Protein AF-A0A7S1YHF1-F1 (afdb_monomer)

Nearest PDB structures (foldseek):
  3a8p-assembly1_A  TM=3.571E-01  e=7.140E+00  Mus musculus
  3a8p-assembly4_D  TM=2.936E-01  e=6.768E+00  Mus musculus
  4k2o-assembly1_A  TM=3.176E-01  e=9.841E+00  Homo sapiens

Mean predicted aligned error: 11.6 Å

pLDDT: mean 74.5, std 19.37, range [30.16, 95.62]

Secondary structure (DSSP, 8-state):
---------SS---S--------HHHHHHHHHHH-S----STTHHHHHHHHHHHHHTT---HHHHHHHHHHS--S-TTSSSS-S---------TTT--S-TT-S-HHHHHHHHHHHHHHHHHHHHHHHHHHHHHHHHHHHTTS-SSPTTHHHHHHHHHHHHHHTTSSSSSHHHHHHHHHHHH--

Sequence (184 aa):
RALVTPQVQPHRARDVEFDVRPSVDLVMEKYNDNIDWTGITEFFHQSKCLLFWRYTRNTDNEEMFEFLEENCRCDNRAEDGALGYNQTVKKHHSEGHREHFYDMPSSTLELMDTLTSVDRALYQRALVDFIANVVEMEVDLERKVLCDGVDTQQYEEELSYTLVDTPTSNITDLLRLMRARRLL

Solvent-accessible surface area (backbone atoms only — not comparable to full-atom values): 11532 Å² total; per-residue (Å²): 131,84,92,72,74,83,88,73,75,88,89,70,85,64,96,66,86,74,83,76,70,90,50,54,68,62,52,50,51,49,45,73,74,71,54,92,76,75,73,47,78,95,44,48,68,55,30,51,41,50,53,38,53,61,48,45,78,79,42,93,48,61,70,50,49,50,46,43,72,77,64,49,51,42,76,70,68,78,80,49,93,54,67,92,57,88,62,76,75,68,73,79,48,84,88,73,61,67,96,52,92,75,84,55,60,68,72,57,51,54,49,46,51,64,74,37,47,51,59,35,54,51,48,45,52,51,50,55,54,38,53,47,50,49,50,51,49,24,60,76,68,75,42,54,50,76,41,83,58,65,62,34,57,71,43,34,71,72,44,40,77,49,31,76,90,47,100,41,77,42,57,60,55,44,52,52,52,49,51,56,64,71,78,108

Structure (mmCIF, N/CA/C/O backbone):
data_AF-A0A7S1YHF1-F1
#
_entry.id   AF-A0A7S1YHF1-F1
#
loop_
_atom_site.group_PDB
_atom_site.id
_atom_site.type_symbol
_atom_site.label_atom_id
_atom_site.label_alt_id
_atom_site.label_comp_id
_atom_site.label_asym_id
_atom_site.label_entity_id
_atom_site.label_seq_id
_atom_site.pdbx_PDB_ins_code
_atom_site.Cartn_x
_atom_site.Cartn_y
_atom_site.Cartn_z
_atom_site.occupancy
_atom_site.B_iso_or_equiv
_atom_site.auth_seq_id
_atom_site.auth_comp_id
_atom_site.auth_asym_id
_atom_site.auth_atom_id
_atom_site.pdbx_PDB_model_num
ATOM 1 N N . ARG A 1 1 ? -8.787 16.734 -8.545 1.00 33.75 1 ARG A N 1
ATOM 2 C CA . ARG A 1 1 ? -9.755 17.856 -8.433 1.00 33.75 1 ARG A CA 1
ATOM 3 C C . ARG A 1 1 ? -10.730 17.461 -7.334 1.00 33.75 1 ARG A C 1
ATOM 5 O O . ARG A 1 1 ? -11.476 16.517 -7.547 1.00 33.75 1 ARG A O 1
ATOM 12 N N . ALA A 1 2 ? -10.640 18.060 -6.146 1.00 30.16 2 ALA A N 1
ATOM 13 C CA . ALA A 1 2 ? -11.588 17.755 -5.078 1.00 30.16 2 ALA A CA 1
ATOM 14 C C . ALA A 1 2 ? -12.992 18.158 -5.550 1.00 30.16 2 ALA A C 1
ATOM 16 O O . ALA A 1 2 ? -13.188 19.282 -6.017 1.00 30.16 2 ALA A O 1
ATOM 17 N N . LEU A 1 3 ? -13.939 17.223 -5.501 1.00 31.12 3 LEU A N 1
ATOM 18 C CA . LEU A 1 3 ? -15.347 17.503 -5.748 1.00 31.12 3 LEU A CA 1
ATOM 19 C C . LEU A 1 3 ? -15.884 18.237 -4.518 1.00 31.12 3 LEU A C 1
ATOM 21 O O . LEU A 1 3 ? -16.397 17.618 -3.595 1.00 31.12 3 LEU A O 1
ATOM 25 N N . VAL A 1 4 ? -15.703 19.555 -4.478 1.00 39.31 4 VAL A N 1
ATOM 26 C CA . VAL A 1 4 ? -16.285 20.407 -3.437 1.00 39.31 4 VAL A CA 1
ATOM 27 C C . VAL A 1 4 ? -17.353 21.269 -4.093 1.00 39.31 4 VAL A C 1
ATOM 29 O O . VAL A 1 4 ? -17.053 22.152 -4.897 1.00 39.31 4 VAL A O 1
ATOM 32 N N . THR A 1 5 ? -18.615 20.987 -3.785 1.00 38.41 5 THR A N 1
ATOM 33 C CA . THR A 1 5 ? -19.715 21.924 -4.024 1.00 38.41 5 THR A CA 1
ATOM 34 C C . THR A 1 5 ? -19.565 23.155 -3.122 1.00 38.41 5 THR A C 1
ATOM 36 O O . THR A 1 5 ? -18.947 23.056 -2.058 1.00 38.41 5 THR A O 1
ATOM 39 N N . PRO A 1 6 ? -20.126 24.317 -3.509 1.00 40.78 6 PRO A N 1
ATOM 40 C CA . PRO A 1 6 ? -20.028 25.543 -2.723 1.00 40.78 6 PRO A CA 1
ATOM 41 C C . PRO A 1 6 ? -20.556 25.322 -1.303 1.00 40.78 6 PRO A C 1
ATOM 43 O O . PRO A 1 6 ? -21.648 24.782 -1.123 1.00 40.78 6 PRO A O 1
ATOM 46 N N . GLN A 1 7 ? -19.768 25.739 -0.310 1.00 44.56 7 GLN A N 1
ATOM 47 C CA . GLN A 1 7 ? -20.117 25.679 1.106 1.00 44.56 7 GLN A CA 1
ATOM 48 C C . GLN A 1 7 ? -21.463 26.367 1.367 1.00 44.56 7 GLN A C 1
ATOM 50 O O . GLN A 1 7 ? -21.580 27.590 1.305 1.00 44.56 7 GLN A O 1
ATOM 55 N N . VAL A 1 8 ? -22.462 25.566 1.730 1.00 46.47 8 VAL A N 1
ATOM 56 C CA . VAL A 1 8 ? -23.627 26.018 2.488 1.00 46.47 8 VAL A CA 1
ATOM 57 C C . VAL A 1 8 ? -23.306 25.750 3.958 1.00 46.47 8 VAL A C 1
ATOM 59 O O . VAL A 1 8 ? -22.951 24.632 4.310 1.00 46.47 8 VAL A O 1
ATOM 62 N N . GLN A 1 9 ? -23.346 26.817 4.759 1.00 41.88 9 GLN A N 1
ATOM 63 C CA . GLN A 1 9 ? -23.163 26.917 6.216 1.00 41.88 9 GLN A CA 1
ATOM 64 C C . GLN A 1 9 ? -22.972 25.599 7.006 1.00 41.88 9 GLN A C 1
ATOM 66 O O . GLN A 1 9 ? -23.877 24.760 7.022 1.00 41.88 9 GLN A O 1
ATOM 71 N N . PRO A 1 10 ? -21.877 25.452 7.779 1.00 52.84 10 PRO A N 1
ATOM 72 C CA . PRO A 1 10 ? -21.806 24.408 8.787 1.00 52.84 10 PRO A CA 1
ATOM 73 C C . PRO A 1 10 ? -22.796 24.761 9.911 1.00 52.84 10 PRO A C 1
ATOM 75 O O . PRO A 1 10 ? -22.954 25.929 10.262 1.00 52.84 10 PRO A O 1
ATOM 78 N N . HIS A 1 11 ? -23.451 23.756 10.490 1.00 44.34 11 HIS A N 1
ATOM 79 C CA . HIS A 1 11 ? -24.353 23.869 11.652 1.00 44.34 11 HIS A CA 1
ATOM 80 C C . HIS A 1 11 ? -25.807 24.296 11.370 1.00 44.34 11 HIS A C 1
ATOM 82 O O . HIS A 1 11 ? -26.356 25.206 11.986 1.00 44.34 11 HIS A O 1
ATOM 88 N N . ARG A 1 12 ? -26.499 23.534 10.524 1.00 39.94 12 ARG A N 1
ATOM 89 C CA . ARG A 1 12 ? -27.865 23.083 10.836 1.00 39.94 12 ARG A CA 1
ATOM 90 C C . ARG A 1 12 ? -28.134 21.833 10.016 1.00 39.94 12 ARG A C 1
ATOM 92 O O . ARG A 1 12 ? -28.531 21.920 8.857 1.00 39.94 12 ARG A O 1
ATOM 99 N N . ALA A 1 13 ? -27.887 20.672 10.618 1.00 43.56 13 ALA A N 1
ATOM 100 C CA . ALA A 1 13 ? -28.525 19.453 10.157 1.00 43.56 13 ALA A CA 1
ATOM 101 C C . ALA A 1 13 ? -30.035 19.718 10.239 1.00 43.56 13 ALA A C 1
ATOM 103 O O . ALA A 1 13 ? -30.601 19.814 11.324 1.00 43.56 13 ALA A O 1
ATOM 104 N N . ARG A 1 14 ? -30.664 19.988 9.091 1.00 45.16 14 ARG A N 1
ATOM 105 C CA . ARG A 1 14 ? -32.094 19.721 8.950 1.00 45.16 14 ARG A CA 1
ATOM 106 C C . ARG A 1 14 ? -32.261 18.227 9.191 1.00 45.16 14 ARG A C 1
ATOM 108 O O . ARG A 1 14 ? -31.384 17.479 8.763 1.00 45.16 14 ARG A O 1
ATOM 115 N N . ASP A 1 15 ? -33.355 17.841 9.838 1.00 46.25 15 ASP A N 1
ATOM 116 C CA . ASP A 1 15 ? -33.775 16.460 10.110 1.00 46.25 15 ASP A CA 1
ATOM 117 C C . ASP A 1 15 ? -34.027 15.676 8.808 1.00 46.25 15 ASP A C 1
ATOM 119 O O . ASP A 1 15 ? -35.141 15.272 8.484 1.00 46.25 15 ASP A O 1
ATOM 123 N N . VAL A 1 16 ? -32.989 15.523 7.995 1.00 46.88 16 VAL A N 1
ATOM 124 C CA . VAL A 1 16 ? -32.916 14.536 6.937 1.00 46.88 16 VAL A CA 1
ATOM 125 C C . VAL A 1 16 ? -32.095 13.424 7.551 1.00 46.88 16 VAL A C 1
ATOM 127 O O . VAL A 1 16 ? -30.875 13.531 7.672 1.00 46.88 16 VAL A O 1
ATOM 130 N N . GLU A 1 17 ? -32.800 12.398 8.007 1.00 46.38 17 GLU A N 1
ATOM 131 C CA . GLU A 1 17 ? -32.234 11.116 8.394 1.00 46.38 17 GLU A CA 1
ATOM 132 C C . GLU A 1 17 ? -31.581 10.507 7.142 1.00 46.38 17 GLU A C 1
ATOM 134 O O . GLU A 1 17 ? -32.173 9.738 6.391 1.00 46.38 17 GLU A O 1
ATOM 139 N N . PHE A 1 18 ? -30.367 10.962 6.832 1.00 46.22 18 PHE A N 1
ATOM 140 C CA . PHE A 1 18 ? -29.498 10.308 5.871 1.00 46.22 18 PHE A CA 1
ATOM 141 C C . PHE A 1 18 ? -28.986 9.045 6.563 1.00 46.22 18 PHE A C 1
ATOM 143 O O . PHE A 1 18 ? -27.956 9.074 7.233 1.00 46.22 18 PHE A O 1
ATOM 150 N N . ASP A 1 19 ? -29.715 7.938 6.414 1.00 47.88 19 ASP A N 1
ATOM 151 C CA . ASP A 1 19 ? -29.241 6.593 6.766 1.00 47.88 19 ASP A CA 1
ATOM 152 C C . ASP A 1 19 ? -28.180 6.152 5.739 1.00 47.88 19 ASP A C 1
ATOM 154 O O . ASP A 1 19 ? -28.357 5.216 4.963 1.00 47.88 19 ASP A O 1
ATOM 158 N N . VAL A 1 20 ? -27.074 6.898 5.662 1.00 57.34 20 VAL A N 1
ATOM 159 C CA . VAL A 1 20 ? -25.892 6.507 4.890 1.00 57.34 20 VAL A CA 1
ATOM 160 C C . VAL A 1 20 ? -25.053 5.648 5.815 1.00 57.34 20 VAL A C 1
ATOM 162 O O . VAL A 1 20 ? -24.099 6.113 6.439 1.00 57.34 20 VAL A O 1
ATOM 165 N N . ARG A 1 21 ? -25.441 4.380 5.948 1.00 63.72 21 ARG A N 1
ATOM 166 C CA . ARG A 1 21 ? -24.572 3.398 6.590 1.00 63.72 21 ARG A CA 1
ATOM 167 C C . ARG A 1 21 ? -23.419 3.101 5.638 1.00 63.72 21 ARG A C 1
ATOM 169 O O . ARG A 1 21 ? -23.672 2.762 4.479 1.00 63.72 21 ARG A O 1
ATOM 176 N N . PRO A 1 22 ? -22.164 3.238 6.083 1.00 68.69 22 PRO A N 1
ATOM 177 C CA . PRO A 1 22 ? -21.033 2.855 5.260 1.00 68.69 22 PRO A CA 1
ATOM 178 C C . PRO A 1 22 ? -21.116 1.344 4.984 1.00 68.69 22 PRO A C 1
ATOM 180 O O . PRO A 1 22 ? -21.374 0.547 5.884 1.00 68.69 22 PRO A O 1
ATOM 183 N N . SER A 1 23 ? -20.962 0.961 3.716 1.00 82.62 23 SER A N 1
ATOM 184 C CA . SER A 1 23 ? -21.090 -0.423 3.252 1.00 82.62 23 SER A CA 1
ATOM 185 C C . SER A 1 23 ? -19.731 -0.931 2.796 1.00 82.62 23 SER A C 1
ATOM 187 O O . SER A 1 23 ? -19.187 -0.409 1.822 1.00 82.62 23 SER A O 1
ATOM 189 N N . VAL A 1 24 ? -19.213 -1.970 3.459 1.00 85.12 24 VAL A N 1
ATOM 190 C CA . VAL A 1 24 ? -17.932 -2.603 3.096 1.00 85.12 24 VAL A CA 1
ATOM 191 C C . VAL A 1 24 ? -17.961 -3.077 1.645 1.00 85.12 24 VAL A C 1
ATOM 193 O O . VAL A 1 24 ? -17.053 -2.751 0.889 1.00 85.12 24 VAL A O 1
ATOM 196 N N . ASP A 1 25 ? -19.036 -3.746 1.223 1.00 87.06 25 ASP A N 1
ATOM 197 C CA . ASP A 1 25 ? -19.145 -4.306 -0.131 1.00 87.06 25 ASP A CA 1
ATOM 198 C C . ASP A 1 25 ? -19.010 -3.240 -1.226 1.00 87.06 25 ASP A C 1
ATOM 200 O O . ASP A 1 25 ? -18.254 -3.417 -2.177 1.00 87.06 25 ASP A O 1
ATOM 204 N N . LEU A 1 26 ? -19.675 -2.093 -1.055 1.00 87.25 26 LEU A N 1
ATOM 205 C CA . LEU A 1 26 ? -19.622 -0.987 -2.012 1.00 87.25 26 LEU A CA 1
ATOM 206 C C . LEU A 1 26 ? -18.225 -0.358 -2.069 1.00 87.25 26 LEU A C 1
ATOM 208 O O . LEU A 1 26 ? -17.754 0.024 -3.139 1.00 87.25 26 LEU A O 1
ATOM 212 N N . VAL A 1 27 ? -17.558 -0.229 -0.920 1.00 87.88 27 VAL A N 1
ATOM 213 C CA . VAL A 1 27 ? -16.187 0.291 -0.856 1.00 87.88 27 VAL A CA 1
ATOM 214 C C . VAL A 1 27 ? -15.210 -0.678 -1.521 1.00 87.88 27 VAL A C 1
ATOM 216 O O . VAL A 1 27 ? -14.335 -0.234 -2.260 1.00 87.88 27 VAL A O 1
ATOM 219 N N . MET A 1 28 ? -15.394 -1.986 -1.334 1.00 90.44 28 MET A N 1
ATOM 220 C CA . MET A 1 28 ? -14.577 -3.017 -1.975 1.00 90.44 28 MET A CA 1
ATOM 221 C C . MET A 1 28 ? -14.780 -3.061 -3.489 1.00 90.44 28 MET A C 1
ATOM 223 O O . MET A 1 28 ? -13.799 -3.125 -4.226 1.00 90.44 28 MET A O 1
ATOM 227 N N . GLU A 1 29 ? -16.024 -2.975 -3.964 1.00 91.62 29 GLU A N 1
ATOM 228 C CA . GLU A 1 29 ? -16.339 -2.834 -5.392 1.00 91.62 29 GLU A CA 1
ATOM 229 C C . GLU A 1 29 ? -15.630 -1.603 -5.971 1.00 91.62 29 GLU A C 1
ATOM 231 O O . GLU A 1 29 ? -14.864 -1.700 -6.928 1.00 91.62 29 GLU A O 1
ATOM 236 N N . LYS A 1 30 ? -15.785 -0.443 -5.319 1.00 89.81 30 LYS A N 1
ATOM 237 C CA . LYS A 1 30 ? -15.141 0.805 -5.747 1.00 89.81 30 LYS A CA 1
ATOM 238 C C . LYS A 1 30 ? -13.621 0.706 -5.782 1.00 89.81 30 LYS A C 1
ATOM 240 O O . LYS A 1 30 ? -13.028 1.227 -6.728 1.00 89.81 30 LYS A O 1
ATOM 245 N N . TYR A 1 31 ? -13.020 0.088 -4.767 1.00 92.25 31 TYR A N 1
ATOM 246 C CA . TYR A 1 31 ? -11.581 -0.122 -4.682 1.00 92.25 31 TYR A CA 1
ATOM 247 C C . TYR A 1 31 ? -11.089 -0.984 -5.847 1.00 92.25 31 TYR A C 1
ATOM 249 O O . TYR A 1 31 ? -10.227 -0.544 -6.601 1.00 92.25 31 TYR A O 1
ATOM 257 N N . ASN A 1 32 ? -11.698 -2.155 -6.049 1.00 90.19 32 ASN A N 1
ATOM 258 C CA . ASN A 1 32 ? -11.293 -3.094 -7.094 1.00 90.19 32 ASN A CA 1
ATOM 259 C C . ASN A 1 32 ? -11.483 -2.527 -8.512 1.00 90.19 32 ASN A C 1
ATOM 261 O O . ASN A 1 32 ? -10.656 -2.783 -9.384 1.00 90.19 32 ASN A O 1
ATOM 265 N N . ASP A 1 33 ? -12.544 -1.750 -8.742 1.00 91.88 33 ASP A N 1
ATOM 266 C CA . ASP A 1 33 ? -12.882 -1.272 -10.086 1.00 91.88 33 ASP A CA 1
ATOM 267 C C . ASP A 1 33 ? -12.134 0.002 -10.497 1.00 91.88 33 ASP A C 1
ATOM 269 O O . ASP A 1 33 ? -11.978 0.265 -11.689 1.00 91.88 33 ASP A O 1
ATOM 273 N N . ASN A 1 34 ? -11.723 0.839 -9.536 1.00 90.44 34 ASN A N 1
ATOM 274 C CA . ASN A 1 34 ? -11.283 2.209 -9.837 1.00 90.44 34 ASN A CA 1
ATOM 275 C C . ASN A 1 34 ? -9.885 2.562 -9.328 1.00 90.44 34 ASN A C 1
ATOM 277 O O . ASN A 1 34 ? -9.396 3.643 -9.663 1.00 90.44 34 ASN A O 1
ATOM 281 N N . ILE A 1 35 ? -9.255 1.716 -8.512 1.00 90.06 35 ILE A N 1
ATOM 282 C CA . ILE A 1 35 ? -7.934 1.999 -7.948 1.00 90.06 35 ILE A CA 1
ATOM 283 C C . ILE A 1 35 ? -6.894 1.129 -8.650 1.00 90.06 35 ILE A C 1
ATOM 285 O O . ILE A 1 35 ? -6.877 -0.087 -8.501 1.00 90.06 35 ILE A O 1
ATOM 289 N N . ASP A 1 36 ? -6.010 1.764 -9.422 1.00 87.06 36 ASP A N 1
ATOM 290 C CA . ASP A 1 36 ? -4.943 1.066 -10.145 1.00 87.06 36 ASP A CA 1
ATOM 291 C C . ASP A 1 36 ? -3.697 0.821 -9.278 1.00 87.06 36 ASP A C 1
ATOM 293 O O . ASP A 1 36 ? -2.959 -0.141 -9.506 1.00 87.06 36 ASP A O 1
ATOM 297 N N . TRP A 1 37 ? -3.465 1.684 -8.290 1.00 91.06 37 TRP A N 1
ATOM 298 C CA . TRP A 1 37 ? -2.317 1.682 -7.397 1.00 91.06 37 TRP A CA 1
ATOM 299 C C . TRP A 1 37 ? -2.694 2.264 -6.033 1.00 91.06 37 TRP A C 1
ATOM 301 O O . TRP A 1 37 ? -3.484 3.201 -5.917 1.00 91.06 37 TRP A O 1
ATOM 311 N N . THR A 1 38 ? -2.102 1.715 -4.975 1.00 93.31 38 THR A N 1
ATOM 312 C CA . THR A 1 38 ? -2.248 2.213 -3.605 1.00 93.31 38 THR A CA 1
ATOM 313 C C . THR A 1 38 ? -0.882 2.266 -2.938 1.00 93.31 38 THR A C 1
ATOM 315 O O . THR A 1 38 ? -0.128 1.296 -2.989 1.00 93.31 38 THR A O 1
ATOM 318 N N . GLY A 1 39 ? -0.572 3.401 -2.315 1.00 94.19 39 GLY A N 1
ATOM 319 C CA . GLY A 1 39 ? 0.561 3.540 -1.407 1.00 94.19 39 GLY A CA 1
ATOM 320 C C . GLY A 1 39 ? 0.102 3.425 0.043 1.00 94.19 39 GLY A C 1
ATOM 321 O O . GLY A 1 39 ? -0.990 3.878 0.381 1.00 94.19 39 GLY A O 1
ATOM 322 N N . ILE A 1 40 ? 0.952 2.847 0.888 1.00 92.69 40 ILE A N 1
ATOM 323 C CA . ILE A 1 40 ? 0.744 2.717 2.330 1.00 92.69 40 ILE A CA 1
ATOM 324 C C . ILE A 1 40 ? 1.759 3.606 3.049 1.00 92.69 40 ILE A C 1
ATOM 326 O O . ILE A 1 40 ? 2.952 3.575 2.742 1.00 92.69 40 ILE A O 1
ATOM 330 N N . THR A 1 41 ? 1.282 4.431 3.978 1.00 87.56 41 THR A N 1
ATOM 331 C CA . THR A 1 41 ? 2.081 5.461 4.656 1.00 87.56 41 THR A CA 1
ATOM 332 C C . THR A 1 41 ? 3.201 4.885 5.510 1.00 87.56 41 THR A C 1
ATOM 334 O O . THR A 1 41 ? 4.322 5.388 5.461 1.00 87.56 41 THR A O 1
ATOM 337 N N . GLU A 1 42 ? 2.922 3.795 6.213 1.00 84.81 42 GLU A N 1
ATOM 338 C CA . GLU A 1 42 ? 3.878 3.027 7.012 1.00 84.81 42 GLU A CA 1
ATOM 339 C C . GLU A 1 42 ? 5.018 2.509 6.117 1.00 84.81 42 GLU A C 1
ATOM 341 O O . GLU A 1 42 ? 6.192 2.537 6.472 1.00 84.81 42 GLU A O 1
ATOM 346 N N . PHE A 1 43 ? 4.702 2.175 4.866 1.00 87.75 43 PHE A N 1
ATOM 347 C CA . PHE A 1 43 ? 5.659 1.724 3.860 1.00 87.75 43 PHE A CA 1
ATOM 348 C C . PHE A 1 43 ? 5.944 2.809 2.817 1.00 87.75 43 PHE A C 1
ATOM 350 O O . PHE A 1 43 ? 5.953 2.539 1.613 1.00 87.75 43 PHE A O 1
ATOM 357 N N . PHE A 1 44 ? 6.149 4.062 3.245 1.00 88.62 44 PHE A N 1
ATOM 358 C CA . PHE A 1 44 ? 6.309 5.203 2.331 1.00 88.62 44 PHE A CA 1
ATOM 359 C C . PHE A 1 44 ? 7.402 4.975 1.276 1.00 88.62 44 PHE A C 1
ATOM 361 O O . PHE A 1 44 ? 7.200 5.237 0.087 1.00 88.62 44 PHE A O 1
ATOM 368 N N . HIS A 1 45 ? 8.560 4.458 1.694 1.00 88.44 45 HIS A N 1
ATOM 369 C CA . HIS A 1 45 ? 9.660 4.193 0.774 1.00 88.44 45 HIS A CA 1
ATOM 370 C C . HIS A 1 45 ? 9.288 3.120 -0.261 1.00 88.44 45 HIS A C 1
ATOM 372 O O . HIS A 1 45 ? 9.459 3.331 -1.461 1.00 88.44 45 HIS A O 1
ATOM 378 N N . GLN A 1 46 ? 8.735 1.997 0.192 1.00 91.38 46 GLN A N 1
ATOM 379 C CA . GLN A 1 46 ? 8.328 0.892 -0.671 1.00 91.38 46 GLN A CA 1
ATOM 380 C C . GLN A 1 46 ? 7.172 1.309 -1.591 1.00 91.38 46 GLN A C 1
ATOM 382 O O . GLN A 1 46 ? 7.147 0.915 -2.752 1.00 91.38 46 GLN A O 1
ATOM 387 N N . SER A 1 47 ? 6.279 2.190 -1.130 1.00 94.88 47 SER A N 1
ATOM 388 C CA . SER A 1 47 ? 5.239 2.814 -1.954 1.00 94.88 47 SER A CA 1
ATOM 389 C C . SER A 1 47 ? 5.834 3.622 -3.101 1.00 94.88 47 SER A C 1
ATOM 391 O O . SER A 1 47 ? 5.387 3.496 -4.241 1.00 94.88 47 SER A O 1
ATOM 393 N N . LYS A 1 48 ? 6.884 4.408 -2.838 1.00 93.25 48 LYS A N 1
ATOM 394 C CA . LYS A 1 48 ? 7.590 5.148 -3.887 1.00 93.25 48 LYS A CA 1
ATOM 395 C C . LYS A 1 48 ? 8.272 4.210 -4.889 1.00 93.25 48 LYS A C 1
ATOM 397 O O . LYS A 1 48 ? 8.137 4.421 -6.092 1.00 93.25 48 LYS A O 1
ATOM 402 N N . CYS A 1 49 ? 8.954 3.173 -4.405 1.00 94.50 49 CYS A N 1
ATOM 403 C CA . CYS A 1 49 ? 9.561 2.156 -5.265 1.00 94.50 49 CYS A CA 1
ATOM 404 C C . CYS A 1 49 ? 8.526 1.479 -6.160 1.00 94.50 49 CYS A C 1
ATOM 406 O O . CYS A 1 49 ? 8.716 1.403 -7.370 1.00 94.50 49 CYS A O 1
ATOM 408 N N . LEU A 1 50 ? 7.390 1.083 -5.584 1.00 95.62 50 LEU A N 1
ATOM 409 C CA . LEU A 1 50 ? 6.315 0.444 -6.326 1.00 95.62 50 LEU A CA 1
ATOM 410 C C . LEU A 1 50 ? 5.741 1.363 -7.411 1.00 95.62 50 LEU A C 1
ATOM 412 O O . LEU A 1 50 ? 5.501 0.917 -8.532 1.00 95.62 50 LEU A O 1
ATOM 416 N N . LEU A 1 51 ? 5.550 2.650 -7.105 1.00 95.06 51 LEU A N 1
ATOM 417 C CA . LEU A 1 51 ? 5.090 3.634 -8.085 1.00 95.06 51 LEU A CA 1
ATOM 418 C C . LEU A 1 51 ? 6.071 3.764 -9.260 1.00 95.06 51 LEU A C 1
ATOM 420 O O . LEU A 1 51 ? 5.648 3.749 -10.416 1.00 95.06 51 LEU A O 1
ATOM 424 N N . PHE A 1 52 ? 7.371 3.875 -8.977 1.00 94.69 52 PHE A N 1
ATOM 425 C CA . PHE A 1 52 ? 8.382 4.060 -10.020 1.00 94.69 52 PHE A CA 1
ATOM 426 C C . PHE A 1 52 ? 8.580 2.792 -10.852 1.00 94.69 52 PHE A C 1
ATOM 428 O O . PHE A 1 52 ? 8.672 2.896 -12.069 1.00 94.69 52 PHE A O 1
ATOM 435 N N . TRP A 1 53 ? 8.525 1.606 -10.242 1.00 95.00 53 TRP A N 1
ATOM 436 C CA . TRP A 1 53 ? 8.560 0.331 -10.965 1.00 95.00 53 TRP A CA 1
ATOM 437 C C . TRP A 1 53 ? 7.378 0.193 -11.932 1.00 95.00 53 TRP A C 1
ATOM 439 O O . TRP A 1 53 ? 7.556 -0.169 -13.093 1.00 95.00 53 TRP A O 1
ATOM 449 N N . ARG A 1 54 ? 6.161 0.568 -11.515 1.00 93.56 54 ARG A N 1
ATOM 450 C CA . ARG A 1 54 ? 5.002 0.572 -12.428 1.00 93.56 54 ARG A CA 1
ATOM 451 C C . ARG A 1 54 ? 5.165 1.558 -13.582 1.00 93.56 54 ARG A C 1
ATOM 453 O O . ARG A 1 54 ? 4.706 1.284 -14.692 1.00 93.56 54 ARG A O 1
ATOM 460 N N . TYR A 1 55 ? 5.791 2.702 -13.320 1.00 91.75 55 TYR A N 1
ATOM 461 C CA . TYR A 1 55 ? 6.034 3.722 -14.332 1.00 91.75 55 TYR A CA 1
ATOM 462 C C . TYR A 1 55 ? 7.087 3.274 -15.359 1.00 91.75 55 TYR A C 1
ATOM 464 O O . TYR A 1 55 ? 6.872 3.430 -16.563 1.00 91.75 55 TYR A O 1
ATOM 472 N N . THR A 1 56 ? 8.190 2.662 -14.919 1.00 91.81 56 THR A N 1
ATOM 473 C CA . THR A 1 56 ? 9.263 2.185 -15.811 1.00 91.81 56 THR A CA 1
ATOM 474 C C . THR A 1 56 ? 8.844 0.978 -16.648 1.00 91.81 56 THR A C 1
ATOM 476 O O . THR A 1 56 ? 9.296 0.846 -17.779 1.00 91.81 56 THR A O 1
ATOM 479 N N . ARG A 1 57 ? 7.891 0.148 -16.193 1.00 87.19 57 ARG A N 1
ATOM 480 C CA . ARG A 1 57 ? 7.322 -0.935 -17.029 1.00 87.19 57 ARG A CA 1
ATOM 481 C C . ARG A 1 57 ? 6.687 -0.446 -18.335 1.00 87.19 57 ARG A C 1
ATOM 483 O O . ARG A 1 57 ? 6.539 -1.236 -19.262 1.00 87.19 57 ARG A O 1
ATOM 490 N N . ASN A 1 58 ? 6.292 0.825 -18.399 1.00 85.31 58 ASN A N 1
ATOM 491 C CA . ASN A 1 58 ? 5.599 1.405 -19.548 1.00 85.31 58 ASN A CA 1
ATOM 492 C C . ASN A 1 58 ? 6.363 2.574 -20.191 1.00 85.31 58 ASN A C 1
ATOM 494 O O . ASN A 1 58 ? 5.825 3.214 -21.096 1.00 85.31 58 ASN A O 1
ATOM 498 N N . THR A 1 59 ? 7.569 2.903 -19.709 1.00 88.12 59 THR A N 1
ATOM 499 C CA . THR A 1 59 ? 8.322 4.083 -20.156 1.00 88.12 59 THR A CA 1
ATOM 500 C C . THR A 1 59 ? 9.834 3.860 -20.090 1.00 88.12 59 THR A C 1
ATOM 502 O O . THR A 1 59 ? 10.331 3.264 -19.141 1.00 88.12 59 THR A O 1
ATOM 505 N N . ASP A 1 60 ? 10.580 4.436 -21.034 1.00 88.25 60 ASP A N 1
ATOM 506 C CA . ASP A 1 60 ? 12.054 4.422 -21.041 1.00 88.25 60 ASP A CA 1
ATOM 507 C C . ASP A 1 60 ? 12.647 5.570 -20.196 1.00 88.25 60 ASP A C 1
ATOM 509 O O . ASP A 1 60 ? 13.602 6.237 -20.592 1.00 88.25 60 ASP A O 1
ATOM 513 N N . ASN A 1 61 ? 12.033 5.889 -19.053 1.00 91.50 61 ASN A N 1
ATOM 514 C CA . ASN A 1 61 ? 12.501 6.991 -18.214 1.00 91.50 61 ASN A CA 1
ATOM 515 C C . ASN A 1 61 ? 13.734 6.568 -17.396 1.00 91.50 61 ASN A C 1
ATOM 517 O O . ASN A 1 61 ? 13.606 5.923 -16.353 1.00 91.50 61 ASN A O 1
ATOM 521 N N . GLU A 1 62 ? 14.914 6.968 -17.875 1.00 91.38 62 GLU A N 1
ATOM 522 C CA . GLU A 1 62 ? 16.212 6.654 -17.266 1.00 91.38 62 GLU A CA 1
ATOM 523 C C . GLU A 1 62 ? 16.325 7.129 -15.809 1.00 91.38 62 GLU A C 1
ATOM 525 O O . GLU A 1 62 ? 16.797 6.368 -14.971 1.00 91.38 62 GLU A O 1
ATOM 530 N N . GLU A 1 63 ? 15.818 8.321 -15.466 1.00 90.31 63 GLU A N 1
ATOM 531 C CA . GLU A 1 63 ? 15.881 8.853 -14.091 1.00 90.31 63 GLU A CA 1
ATOM 532 C C . GLU A 1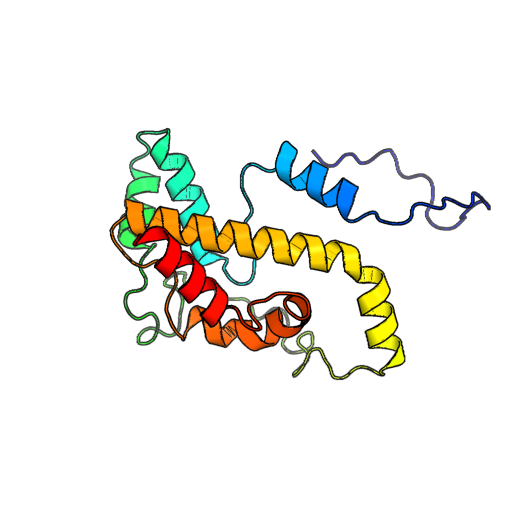 63 ? 15.104 7.969 -13.100 1.00 90.31 63 GLU A C 1
ATOM 534 O O . GLU A 1 63 ? 15.522 7.745 -11.963 1.00 90.31 63 GLU A O 1
ATOM 539 N N . MET A 1 64 ? 13.950 7.448 -13.524 1.00 89.38 64 MET A N 1
ATOM 540 C CA . MET A 1 64 ? 13.135 6.561 -12.690 1.00 89.38 64 MET A CA 1
ATOM 541 C C . MET A 1 64 ? 13.773 5.179 -12.559 1.00 89.38 64 MET A C 1
ATOM 543 O O . MET A 1 64 ? 13.685 4.567 -11.494 1.00 89.38 64 MET A O 1
ATOM 547 N N . PHE A 1 65 ? 14.429 4.698 -13.616 1.00 90.00 65 PHE A N 1
ATOM 548 C CA . PHE A 1 65 ? 15.195 3.457 -13.574 1.00 90.00 65 PHE A CA 1
ATOM 549 C C . PHE A 1 65 ? 16.392 3.572 -12.622 1.00 90.00 65 PHE A C 1
ATOM 551 O O . PHE A 1 65 ? 16.555 2.731 -11.740 1.00 90.00 65 PHE A O 1
ATOM 558 N N . GLU A 1 66 ? 17.169 4.651 -12.729 1.00 90.12 66 GLU A N 1
ATOM 559 C CA . GLU A 1 66 ? 18.288 4.952 -11.831 1.00 90.12 66 GLU A CA 1
ATOM 560 C C . GLU A 1 66 ? 17.816 5.039 -10.375 1.00 90.12 66 GLU A C 1
ATOM 562 O O . GLU A 1 66 ? 18.396 4.404 -9.494 1.00 90.12 66 GLU A O 1
ATOM 567 N N . PHE A 1 67 ? 16.682 5.706 -10.118 1.00 89.94 67 PHE A N 1
ATOM 568 C CA . PHE A 1 67 ? 16.102 5.731 -8.777 1.00 89.94 67 PHE A CA 1
ATOM 569 C C . PHE A 1 67 ? 15.830 4.324 -8.233 1.00 89.94 67 PHE A C 1
ATOM 571 O O . PHE A 1 67 ? 16.168 4.047 -7.079 1.00 89.94 67 PHE A O 1
ATOM 578 N N . LEU A 1 68 ? 15.207 3.446 -9.030 1.00 91.62 68 LEU A N 1
ATOM 579 C CA . LEU A 1 68 ? 14.929 2.070 -8.616 1.00 91.62 68 LEU A CA 1
ATOM 580 C C . LEU A 1 68 ? 16.224 1.321 -8.306 1.00 91.62 68 LEU A C 1
ATOM 582 O O . LEU A 1 68 ? 16.281 0.611 -7.300 1.00 91.62 68 LEU A O 1
ATOM 586 N N . GLU A 1 69 ? 17.246 1.472 -9.145 1.00 90.31 69 GLU A N 1
ATOM 587 C CA . GLU A 1 69 ? 18.541 0.818 -8.966 1.00 90.31 69 GLU A CA 1
ATOM 588 C C . GLU A 1 69 ? 19.248 1.247 -7.689 1.00 90.31 69 GLU A C 1
ATOM 590 O O . GLU A 1 69 ? 19.713 0.390 -6.937 1.00 90.31 69 GLU A O 1
ATOM 595 N N . GLU A 1 70 ? 19.285 2.543 -7.410 1.00 88.44 70 GLU A N 1
ATOM 596 C CA . GLU A 1 70 ? 20.056 3.086 -6.294 1.00 88.44 70 GLU A CA 1
ATOM 597 C C . GLU A 1 70 ? 19.309 3.037 -4.960 1.00 88.44 70 GLU A C 1
ATOM 599 O O . GLU A 1 70 ? 19.926 2.880 -3.908 1.00 88.44 70 GLU A O 1
ATOM 604 N N . ASN A 1 71 ? 17.980 3.189 -4.980 1.00 88.06 71 ASN A N 1
ATOM 605 C CA . ASN A 1 71 ? 17.214 3.472 -3.764 1.00 88.06 71 ASN A CA 1
ATOM 606 C C . ASN A 1 71 ? 16.305 2.319 -3.335 1.00 88.06 71 ASN A C 1
ATOM 608 O O . ASN A 1 71 ? 15.979 2.226 -2.151 1.00 88.06 71 ASN A O 1
ATOM 612 N N . CYS A 1 72 ? 15.880 1.455 -4.260 1.00 91.38 72 CYS A N 1
ATOM 613 C CA . CYS A 1 72 ? 14.898 0.403 -3.991 1.00 91.38 72 CYS A CA 1
ATOM 614 C C . CYS A 1 72 ? 15.584 -0.935 -3.729 1.00 91.38 72 CYS A C 1
ATOM 616 O O . CYS A 1 72 ? 15.531 -1.857 -4.548 1.00 91.38 72 CYS A O 1
ATOM 618 N N . ARG A 1 73 ? 16.256 -1.006 -2.575 1.00 90.25 73 ARG A N 1
ATOM 619 C CA . ARG A 1 73 ? 16.964 -2.185 -2.068 1.00 90.25 73 ARG A CA 1
ATOM 620 C C . ARG A 1 73 ? 16.833 -2.277 -0.553 1.00 90.25 73 ARG A C 1
ATOM 622 O O . ARG A 1 73 ? 16.759 -1.263 0.140 1.00 90.25 73 ARG A O 1
ATOM 629 N N . CYS A 1 74 ? 16.846 -3.506 -0.055 1.00 84.62 74 CYS A N 1
ATOM 630 C CA . CYS A 1 74 ? 16.829 -3.820 1.369 1.00 84.62 74 CYS A CA 1
ATOM 631 C C . CYS A 1 74 ? 18.236 -3.847 2.009 1.00 84.62 74 CYS A C 1
ATOM 633 O O . CYS A 1 74 ? 18.382 -4.201 3.176 1.00 84.62 74 CYS A O 1
ATOM 635 N N . ASP A 1 75 ? 19.294 -3.488 1.282 1.00 73.88 75 ASP A N 1
ATOM 636 C CA . ASP A 1 75 ? 20.664 -3.576 1.795 1.00 73.88 75 ASP A CA 1
ATOM 637 C C . ASP A 1 75 ? 20.793 -2.799 3.120 1.00 73.88 75 ASP A C 1
ATOM 639 O O . ASP A 1 75 ? 20.597 -1.586 3.167 1.00 73.88 75 ASP A O 1
ATOM 643 N N . ASN A 1 76 ? 20.997 -3.565 4.201 1.00 52.06 76 ASN A N 1
ATOM 644 C CA . ASN A 1 76 ? 20.909 -3.214 5.621 1.00 52.06 76 ASN A CA 1
ATOM 645 C C . ASN A 1 76 ? 20.867 -1.707 5.932 1.00 52.06 76 ASN A C 1
ATOM 647 O O . ASN A 1 76 ? 21.870 -1.110 6.319 1.00 52.06 76 ASN A O 1
ATOM 651 N N . ARG A 1 77 ? 19.658 -1.131 5.940 1.00 55.03 77 ARG A N 1
ATOM 652 C CA . ARG A 1 77 ? 19.349 0.205 6.500 1.00 55.03 77 ARG A CA 1
ATOM 653 C C . ARG A 1 77 ? 19.644 0.350 8.004 1.00 55.03 77 ARG A C 1
ATOM 655 O O . ARG A 1 77 ? 19.230 1.320 8.625 1.00 55.03 77 ARG A O 1
ATOM 662 N N . ALA A 1 78 ? 20.309 -0.635 8.601 1.00 44.41 78 ALA A N 1
ATOM 663 C CA . ALA A 1 78 ? 20.639 -0.699 10.014 1.00 44.41 78 ALA A CA 1
ATOM 664 C C . ALA A 1 78 ? 21.955 0.019 10.369 1.00 44.41 78 ALA A C 1
ATOM 666 O O . ALA A 1 78 ? 22.138 0.346 11.538 1.00 44.41 78 ALA A O 1
ATOM 667 N N . GLU A 1 79 ? 22.864 0.271 9.415 1.00 40.84 79 GLU A N 1
ATOM 668 C CA . GLU A 1 79 ? 24.151 0.926 9.728 1.00 40.84 79 GLU A CA 1
ATOM 669 C C . GLU A 1 79 ? 24.119 2.451 9.587 1.00 40.84 79 GLU A C 1
ATOM 671 O O . GLU A 1 79 ? 24.742 3.146 10.388 1.00 40.84 79 GLU A O 1
ATOM 676 N N . ASP A 1 80 ? 23.302 2.982 8.681 1.00 37.06 80 ASP A N 1
ATOM 677 C CA . ASP A 1 80 ? 23.038 4.413 8.589 1.00 37.06 80 ASP A CA 1
ATOM 678 C C . ASP A 1 80 ? 21.624 4.672 9.105 1.00 37.06 80 ASP A C 1
ATOM 680 O O . ASP A 1 80 ? 20.642 4.406 8.419 1.00 37.06 80 ASP A O 1
ATOM 684 N N . GLY A 1 81 ? 21.514 5.173 10.339 1.00 40.09 81 GLY A N 1
ATOM 685 C CA . GLY A 1 81 ? 20.263 5.477 11.052 1.00 40.09 81 GLY A CA 1
ATOM 686 C C . GLY A 1 81 ? 19.374 6.560 10.422 1.00 40.09 81 GLY A C 1
ATOM 687 O O . GLY A 1 81 ? 18.692 7.304 11.125 1.00 40.09 81 GLY A O 1
ATOM 688 N N . ALA A 1 82 ? 19.376 6.680 9.107 1.00 36.56 82 ALA A N 1
ATOM 689 C CA . ALA A 1 82 ? 18.491 7.505 8.334 1.00 36.56 82 ALA A CA 1
ATOM 690 C C . ALA A 1 82 ? 18.298 6.808 6.992 1.00 36.56 82 ALA A C 1
ATOM 692 O O . ALA A 1 82 ? 19.257 6.429 6.323 1.00 36.56 82 ALA A O 1
ATOM 693 N N . LEU A 1 83 ? 17.044 6.722 6.555 1.00 45.59 83 LEU A N 1
ATOM 694 C CA . LEU A 1 83 ? 16.737 6.782 5.133 1.00 45.59 83 LEU A CA 1
ATOM 695 C C . LEU A 1 83 ? 17.758 7.734 4.480 1.00 45.59 83 LEU A C 1
ATOM 697 O O . LEU A 1 83 ? 17.873 8.872 4.924 1.00 45.59 83 LEU A O 1
ATOM 701 N N . GLY A 1 84 ? 18.473 7.321 3.430 1.00 38.91 84 GLY A N 1
ATOM 702 C CA . GLY A 1 84 ? 19.345 8.210 2.636 1.00 38.91 84 GLY A CA 1
ATOM 703 C C . GLY A 1 84 ? 18.623 9.447 2.068 1.00 38.91 84 GLY A C 1
ATOM 704 O O . GLY A 1 84 ? 19.219 10.310 1.433 1.00 38.91 84 GLY A O 1
ATOM 705 N N . TYR A 1 85 ? 17.330 9.589 2.350 1.00 42.31 85 TYR A N 1
ATOM 706 C CA . TYR A 1 85 ? 16.686 10.875 2.492 1.00 42.31 85 TYR A CA 1
ATOM 707 C C . TYR A 1 85 ? 17.147 11.579 3.766 1.00 42.31 85 TYR A C 1
ATOM 709 O O . TYR A 1 85 ? 16.566 11.419 4.836 1.00 42.31 85 TYR A O 1
ATOM 717 N N . ASN A 1 86 ? 18.061 12.530 3.587 1.00 37.75 86 ASN A N 1
ATOM 718 C CA . ASN A 1 86 ? 18.272 13.679 4.472 1.00 37.75 86 ASN A CA 1
ATOM 719 C C . ASN A 1 86 ? 17.006 14.578 4.559 1.00 37.75 86 ASN A C 1
ATOM 721 O O . ASN A 1 86 ? 17.078 15.804 4.626 1.00 37.75 86 ASN A O 1
ATOM 725 N N . GLN A 1 87 ? 15.809 13.987 4.503 1.00 41.09 87 GLN A N 1
ATOM 726 C CA . GLN A 1 87 ? 14.642 14.567 5.112 1.00 41.09 87 GLN A CA 1
ATOM 727 C C . GLN A 1 87 ? 14.947 14.522 6.595 1.00 41.09 87 GLN A C 1
ATOM 729 O O . GLN A 1 87 ? 14.932 13.476 7.237 1.00 41.09 87 GLN A O 1
ATOM 734 N N . THR A 1 88 ? 15.219 15.697 7.144 1.00 38.72 88 THR A N 1
ATOM 735 C 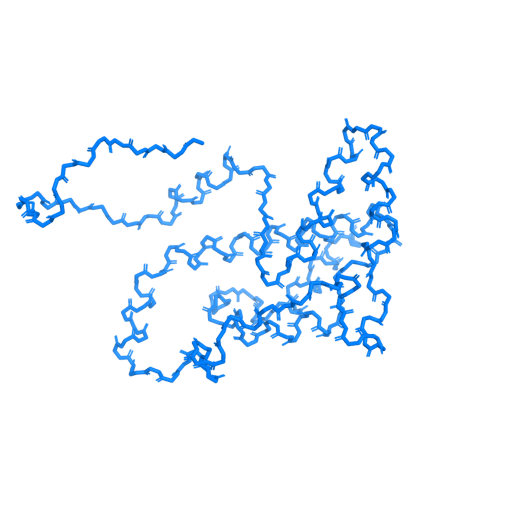CA . THR A 1 88 ? 14.769 16.004 8.488 1.00 38.72 88 THR A CA 1
ATOM 736 C C . THR A 1 88 ? 13.329 15.499 8.540 1.00 38.72 88 THR A C 1
ATOM 738 O O . THR A 1 88 ? 12.426 16.178 8.050 1.00 38.72 88 THR A O 1
ATOM 741 N N . VAL A 1 89 ? 13.113 14.276 9.043 1.00 45.22 89 VAL A N 1
ATOM 742 C CA . VAL A 1 89 ? 11.811 13.855 9.538 1.00 45.22 89 VAL A CA 1
ATOM 743 C C . VAL A 1 89 ? 11.579 14.890 10.610 1.00 45.22 89 VAL A C 1
ATOM 745 O O . VAL A 1 89 ? 12.136 14.813 11.708 1.00 45.22 89 VAL A O 1
ATOM 748 N N . LYS A 1 90 ? 10.899 15.976 10.235 1.00 41.59 90 LYS A N 1
ATOM 749 C CA . LYS A 1 90 ? 10.380 16.920 11.195 1.00 41.59 90 LYS A CA 1
ATOM 750 C C . LYS A 1 90 ? 9.500 16.022 12.025 1.00 41.59 90 LYS A C 1
ATOM 752 O O . LYS A 1 90 ? 8.443 15.625 11.550 1.00 41.59 90 LYS A O 1
ATOM 757 N N . LYS A 1 91 ? 10.001 15.610 13.193 1.00 45.78 91 LYS A N 1
ATOM 758 C CA . LYS A 1 91 ? 9.198 14.932 14.196 1.00 45.78 91 LYS A CA 1
ATOM 759 C C . LYS A 1 91 ? 7.979 15.822 14.319 1.00 45.78 91 LYS A C 1
ATOM 761 O O . LYS A 1 91 ? 8.103 16.966 14.764 1.00 45.78 91 LYS A O 1
ATOM 766 N N . HIS A 1 92 ? 6.860 15.368 13.771 1.00 49.06 92 HIS A N 1
ATOM 767 C CA . HIS A 1 92 ? 5.614 16.097 13.825 1.00 49.06 92 HIS A CA 1
ATOM 768 C C . HIS A 1 92 ? 5.186 15.989 15.283 1.00 49.06 92 HIS A C 1
ATOM 770 O O . HIS A 1 92 ? 4.517 15.048 15.649 1.00 49.06 92 HIS A O 1
ATOM 776 N N . HIS A 1 93 ? 5.714 16.894 16.111 1.00 42.22 93 HIS A N 1
ATOM 777 C CA . HIS A 1 93 ? 5.479 17.072 17.542 1.00 42.22 93 HIS A CA 1
ATOM 778 C C . HIS A 1 93 ? 5.428 15.767 18.361 1.00 42.22 93 HIS A C 1
ATOM 780 O O . HIS A 1 93 ? 4.445 15.038 18.359 1.00 42.22 93 HIS A O 1
ATOM 786 N N . SER A 1 94 ? 6.446 15.534 19.194 1.00 45.25 94 SER A N 1
ATOM 787 C CA . SER A 1 94 ? 6.430 14.478 20.227 1.00 45.25 94 SER A CA 1
ATOM 788 C C . SER A 1 94 ? 5.223 14.548 21.174 1.00 45.25 94 SER A C 1
ATOM 790 O O . SER A 1 94 ? 4.960 13.601 21.897 1.00 45.25 94 SER A O 1
ATOM 792 N N . GLU A 1 95 ? 4.496 15.663 21.176 1.00 48.84 95 GLU A N 1
ATOM 793 C CA . GLU A 1 95 ? 3.283 15.894 21.963 1.00 48.84 95 GLU A CA 1
ATOM 794 C C . GLU A 1 95 ? 2.011 15.299 21.320 1.00 48.84 95 GLU A C 1
ATOM 796 O O . GLU A 1 95 ? 0.963 15.283 21.959 1.00 48.84 95 GLU A O 1
ATOM 801 N N . GLY A 1 96 ? 2.080 14.829 20.065 1.00 47.00 96 GLY A N 1
ATOM 802 C CA . GLY A 1 96 ? 0.942 14.265 19.324 1.00 47.00 96 GLY A CA 1
ATOM 803 C C . GLY A 1 96 ? 0.962 12.743 19.157 1.00 47.00 96 GLY A C 1
ATOM 804 O O . GLY A 1 96 ? -0.045 12.169 18.744 1.00 47.00 96 GLY A O 1
ATOM 805 N N . HIS A 1 97 ? 2.077 12.087 19.478 1.00 49.22 97 HIS A N 1
ATOM 806 C CA . HIS A 1 97 ? 2.199 10.634 19.411 1.00 49.22 97 HIS A CA 1
ATOM 807 C C . HIS A 1 97 ? 1.871 10.043 20.782 1.00 49.22 97 HIS A C 1
ATOM 809 O O . HIS A 1 97 ? 2.511 10.378 21.777 1.00 49.22 97 HIS A O 1
ATOM 815 N N . ARG A 1 98 ? 0.845 9.193 20.846 1.00 55.66 98 ARG A N 1
ATOM 816 C CA . ARG A 1 98 ? 0.597 8.374 22.038 1.00 55.66 98 ARG A CA 1
ATOM 817 C C . ARG A 1 98 ? 1.663 7.287 22.108 1.00 55.66 98 ARG A C 1
ATOM 819 O O . ARG A 1 98 ? 2.098 6.816 21.062 1.00 55.66 98 ARG A O 1
ATOM 826 N N . GLU A 1 99 ? 2.058 6.912 23.321 1.00 57.34 99 GLU A N 1
ATOM 827 C CA . GLU A 1 99 ? 2.998 5.806 23.536 1.00 57.34 99 GLU A CA 1
ATOM 828 C C . GLU A 1 99 ? 2.384 4.492 23.037 1.00 57.34 99 GLU A C 1
ATOM 830 O O . GLU A 1 99 ? 3.044 3.755 22.314 1.00 57.34 99 GLU A O 1
ATOM 835 N N . HIS A 1 100 ? 1.081 4.293 23.282 1.00 58.88 100 HIS A N 1
ATOM 836 C CA . HIS A 1 100 ? 0.289 3.228 22.674 1.00 58.88 100 HIS A CA 1
ATOM 837 C C . HIS A 1 100 ? -1.067 3.751 22.178 1.00 58.88 100 HIS A C 1
ATOM 839 O O . HIS A 1 100 ? -1.725 4.588 22.805 1.00 58.88 100 HIS A O 1
ATOM 845 N N . PHE A 1 101 ? -1.540 3.231 21.043 1.00 60.03 101 PHE A N 1
ATOM 846 C CA . PHE A 1 101 ? -2.854 3.596 20.491 1.00 60.03 101 PHE A CA 1
ATOM 847 C C . PHE A 1 101 ? -4.013 3.200 21.433 1.00 60.03 101 PHE A C 1
ATOM 849 O O . PHE A 1 101 ? -5.079 3.820 21.414 1.00 60.03 101 PHE A O 1
ATOM 856 N N . TYR A 1 102 ? -3.770 2.207 22.297 1.00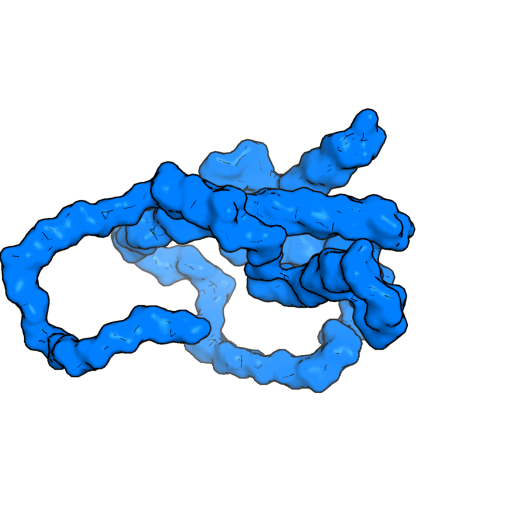 62.12 102 TYR A N 1
ATOM 857 C CA . TYR A 1 102 ? -4.749 1.546 23.161 1.00 62.12 102 TYR A CA 1
ATOM 858 C C . TYR A 1 102 ? -4.968 2.197 24.536 1.00 62.12 102 TYR A C 1
ATOM 860 O O . TYR A 1 102 ? -5.777 1.693 25.312 1.00 62.12 102 TYR A O 1
ATOM 868 N N . ASP A 1 103 ? -4.344 3.340 24.835 1.00 68.81 103 ASP A N 1
ATOM 869 C CA . ASP A 1 103 ? -4.501 4.039 26.127 1.00 68.81 103 ASP A CA 1
ATOM 870 C C . ASP A 1 103 ? -5.845 4.795 26.268 1.00 68.81 103 ASP A C 1
ATOM 872 O O . ASP A 1 103 ? -5.941 5.846 26.907 1.00 68.81 103 ASP A O 1
ATOM 876 N N . MET A 1 104 ? -6.913 4.295 25.643 1.00 74.25 104 MET A N 1
ATOM 877 C CA . MET A 1 104 ? -8.247 4.896 25.667 1.00 74.25 104 MET A CA 1
ATOM 878 C C . MET A 1 104 ? -9.233 4.085 26.513 1.00 74.25 104 MET A C 1
ATOM 880 O O . MET A 1 104 ? -9.105 2.867 26.619 1.00 74.25 104 MET A O 1
ATOM 884 N N . PRO A 1 105 ? -10.276 4.731 27.075 1.00 85.38 105 PRO A N 1
ATOM 885 C CA . PRO A 1 105 ? -11.391 4.012 27.682 1.00 85.38 105 PRO A CA 1
ATOM 886 C C . PRO A 1 105 ? -11.998 3.000 26.702 1.00 85.38 105 PRO A C 1
ATOM 888 O O . PRO A 1 105 ? -12.129 3.296 25.513 1.00 85.38 105 PRO A O 1
ATOM 891 N N . SER A 1 106 ? -12.436 1.844 27.206 1.00 84.12 106 SER A N 1
ATOM 892 C CA . SER A 1 106 ? -13.017 0.774 26.381 1.00 84.12 106 SER A CA 1
ATOM 893 C C . SER A 1 106 ? -14.186 1.255 25.519 1.00 84.12 106 SER A C 1
ATOM 895 O O . SER A 1 106 ? -14.256 0.925 24.343 1.00 84.12 106 SER A O 1
ATOM 897 N N . SER A 1 107 ? -15.047 2.120 26.058 1.00 84.38 107 SER A N 1
ATOM 898 C CA . SER A 1 107 ? -16.166 2.709 25.317 1.00 84.38 107 SER A CA 1
ATOM 899 C C . SER A 1 107 ? -15.729 3.594 24.143 1.00 84.38 107 SER A C 1
ATOM 901 O O . SER A 1 107 ? -16.434 3.684 23.141 1.00 84.38 107 SER A O 1
ATOM 903 N N . THR A 1 108 ? -14.566 4.244 24.242 1.00 82.06 108 THR A N 1
ATOM 904 C CA . THR A 1 108 ? -13.987 5.020 23.138 1.00 82.06 108 THR A CA 1
ATOM 905 C C . THR A 1 108 ? -13.425 4.093 22.066 1.00 82.06 108 THR A C 1
ATOM 907 O O . THR A 1 108 ? -13.636 4.353 20.884 1.00 82.06 108 THR A O 1
ATOM 910 N N . LEU A 1 109 ? -12.751 3.008 22.465 1.00 81.38 109 LEU A N 1
ATOM 911 C CA . LEU A 1 109 ? -12.240 1.997 21.534 1.00 81.38 109 LEU A CA 1
ATOM 912 C C . LEU A 1 109 ? -13.383 1.325 20.760 1.00 81.38 109 LEU A C 1
ATOM 914 O O . LEU A 1 109 ? -13.328 1.276 19.538 1.00 81.38 109 LEU A O 1
ATOM 918 N N . GLU A 1 110 ? -14.466 0.930 21.435 1.00 83.31 110 GLU A N 1
ATOM 919 C CA . GLU A 1 110 ? -15.660 0.346 20.796 1.00 83.31 110 GLU A CA 1
ATOM 920 C C . GLU A 1 110 ? -16.320 1.304 19.790 1.00 83.31 110 GLU A C 1
ATOM 922 O O . GLU A 1 110 ? -16.757 0.900 18.705 1.00 83.31 110 GLU A O 1
ATOM 927 N N . LEU A 1 111 ? -16.384 2.596 20.129 1.00 82.75 111 LEU A N 1
ATOM 928 C CA . LEU A 1 111 ? -16.897 3.612 19.217 1.00 82.75 111 LEU A CA 1
ATOM 929 C C . LEU A 1 111 ? -15.979 3.777 18.001 1.00 82.75 111 LEU A C 1
ATOM 931 O O . LEU A 1 111 ? -16.472 3.849 16.877 1.00 82.75 111 LEU A O 1
ATOM 935 N N . MET A 1 112 ? -14.661 3.820 18.207 1.00 82.31 112 MET A N 1
ATOM 936 C CA . MET A 1 112 ? -13.692 3.899 17.113 1.00 82.31 112 MET A CA 1
ATOM 937 C C . MET A 1 112 ? -13.760 2.670 16.211 1.00 82.31 112 MET A C 1
ATOM 939 O O . MET A 1 112 ? -13.816 2.839 14.996 1.00 82.31 112 MET A O 1
ATOM 943 N N . ASP A 1 113 ? -13.858 1.467 16.775 1.00 82.75 113 ASP A N 1
ATOM 944 C CA . ASP A 1 113 ? -14.043 0.225 16.018 1.00 82.75 113 ASP A CA 1
ATOM 945 C C . ASP A 1 113 ? -15.295 0.284 15.146 1.00 82.75 113 ASP A C 1
ATOM 947 O O . ASP A 1 113 ? -15.264 -0.055 13.963 1.00 82.75 113 ASP A O 1
ATOM 951 N N . THR A 1 114 ? -16.399 0.775 15.709 1.00 83.88 114 THR A N 1
ATOM 952 C CA . THR A 1 114 ? -17.655 0.924 14.972 1.00 83.88 114 THR A CA 1
ATOM 953 C C . THR A 1 114 ? -17.503 1.921 13.821 1.00 83.88 114 THR A C 1
ATOM 955 O O . THR A 1 114 ? -17.873 1.616 12.684 1.00 83.88 114 THR A O 1
ATOM 958 N N . LEU A 1 115 ? -16.932 3.098 14.098 1.00 83.81 115 LEU A N 1
ATOM 959 C CA . LEU A 1 115 ? -16.803 4.189 13.129 1.00 83.81 115 LEU A CA 1
ATOM 960 C C . LEU A 1 115 ? -15.784 3.900 12.021 1.00 83.81 115 LEU A C 1
ATOM 962 O O . LEU A 1 115 ? -15.983 4.350 10.898 1.00 83.81 115 LEU A O 1
ATOM 966 N N . THR A 1 116 ? -14.726 3.149 12.325 1.00 85.88 116 THR A N 1
ATOM 967 C CA . THR A 1 116 ? -13.625 2.852 11.392 1.00 85.88 116 THR A CA 1
ATOM 968 C C . THR A 1 116 ? -13.722 1.465 10.770 1.00 85.88 116 THR A C 1
ATOM 970 O O . THR A 1 116 ? -12.862 1.096 9.980 1.00 85.88 116 THR A O 1
ATOM 973 N N . SER A 1 117 ? -14.767 0.689 11.072 1.00 85.81 117 SER A N 1
ATOM 974 C CA . SER A 1 117 ? -14.936 -0.686 10.578 1.00 85.81 117 SER A CA 1
ATOM 975 C C . SER A 1 117 ? -14.770 -0.821 9.057 1.00 85.81 117 SER A C 1
ATOM 977 O O . SER A 1 117 ? -14.097 -1.736 8.581 1.00 85.81 117 SER A O 1
ATOM 979 N N . VAL A 1 118 ? -15.331 0.117 8.288 1.00 88.50 118 VAL A N 1
ATOM 980 C CA . VAL A 1 118 ? -15.210 0.134 6.822 1.00 88.50 118 VAL A CA 1
ATOM 981 C C . VAL A 1 118 ? -13.813 0.547 6.365 1.00 88.50 118 VAL A C 1
ATOM 983 O O . VAL A 1 118 ? -13.256 -0.097 5.475 1.00 88.50 118 VAL A O 1
ATOM 986 N N . ASP A 1 119 ? -13.219 1.559 6.999 1.00 88.75 119 ASP A N 1
ATOM 987 C CA . ASP A 1 119 ? -11.846 1.986 6.709 1.00 88.75 119 ASP A CA 1
ATOM 988 C C . ASP A 1 119 ? -10.844 0.872 7.024 1.00 88.75 119 ASP A C 1
ATOM 990 O O . ASP A 1 119 ? -9.919 0.637 6.253 1.00 88.75 119 ASP A O 1
ATOM 994 N N . ARG A 1 120 ? -11.063 0.126 8.113 1.00 87.06 120 ARG A N 1
ATOM 995 C CA . ARG A 1 120 ? -10.249 -1.024 8.512 1.00 87.06 120 ARG A CA 1
ATOM 996 C C . ARG A 1 120 ? -10.309 -2.128 7.470 1.00 87.06 120 ARG A C 1
ATOM 998 O O . ARG A 1 120 ? -9.262 -2.615 7.056 1.00 87.06 120 ARG A O 1
ATOM 1005 N N . ALA A 1 121 ? -11.508 -2.494 7.017 1.00 86.81 121 ALA A N 1
ATOM 1006 C CA . ALA A 1 121 ? -11.665 -3.492 5.964 1.00 86.81 121 ALA A CA 1
ATOM 1007 C C . ALA A 1 121 ? -10.946 -3.050 4.676 1.00 86.81 121 ALA A C 1
ATOM 1009 O O . ALA A 1 121 ? -10.177 -3.819 4.098 1.00 86.81 121 ALA A O 1
ATOM 1010 N N . LEU A 1 122 ? -11.140 -1.796 4.253 1.00 90.31 122 LEU A N 1
ATOM 1011 C CA . LEU A 1 122 ? -10.467 -1.242 3.077 1.00 90.31 122 LEU A CA 1
ATOM 1012 C C . LEU A 1 122 ? -8.941 -1.236 3.240 1.00 90.31 122 LEU A C 1
ATOM 1014 O O . LEU A 1 122 ? -8.231 -1.645 2.324 1.00 90.31 122 LEU A O 1
ATOM 1018 N N . TYR A 1 123 ? -8.434 -0.818 4.400 1.00 90.69 123 TYR A N 1
ATOM 1019 C CA . TYR A 1 123 ? -7.004 -0.788 4.691 1.00 90.69 123 TYR A CA 1
ATOM 1020 C C . TYR A 1 123 ? -6.403 -2.197 4.682 1.00 90.69 123 TYR A C 1
ATOM 1022 O O . TYR A 1 123 ? -5.364 -2.404 4.064 1.00 90.69 123 TYR A O 1
ATOM 1030 N N . GLN A 1 124 ? -7.068 -3.187 5.289 1.00 88.12 124 GLN A N 1
ATOM 1031 C CA . GLN A 1 124 ? -6.643 -4.591 5.227 1.00 88.12 124 GLN A CA 1
ATOM 1032 C C . GLN A 1 124 ? -6.506 -5.060 3.777 1.00 88.12 124 GLN A C 1
ATOM 1034 O O . GLN A 1 124 ? -5.489 -5.647 3.403 1.00 88.12 124 GLN A O 1
ATOM 1039 N N . ARG A 1 125 ? -7.517 -4.780 2.946 1.00 90.25 125 ARG A N 1
ATOM 1040 C CA . ARG A 1 125 ? -7.484 -5.137 1.528 1.00 90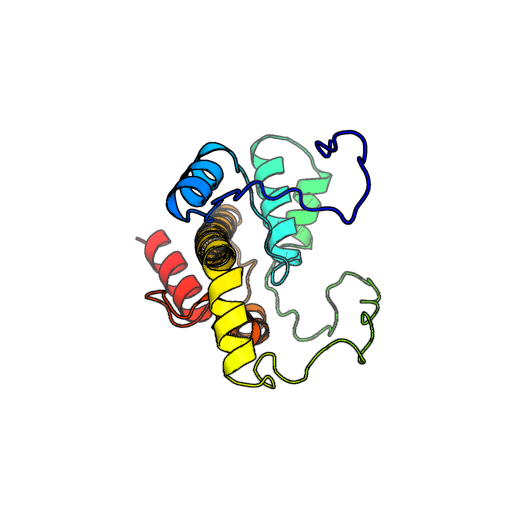.25 125 ARG A CA 1
ATOM 1041 C C . ARG A 1 125 ? -6.330 -4.443 0.804 1.00 90.25 125 ARG A C 1
ATOM 1043 O O . ARG A 1 125 ? -5.572 -5.110 0.103 1.00 90.25 125 ARG A O 1
ATOM 1050 N N . ALA A 1 126 ? -6.176 -3.139 1.015 1.00 93.00 126 ALA A N 1
ATOM 1051 C CA . ALA A 1 126 ? -5.113 -2.345 0.418 1.00 93.00 126 ALA A CA 1
ATOM 1052 C C . ALA A 1 126 ? -3.721 -2.821 0.844 1.00 93.00 126 ALA A C 1
ATOM 1054 O O . ALA A 1 126 ? -2.825 -2.882 0.009 1.00 93.00 126 ALA A O 1
ATOM 1055 N N . LEU A 1 127 ? -3.538 -3.208 2.108 1.00 91.25 127 LEU A N 1
ATOM 1056 C CA . LEU A 1 127 ? -2.275 -3.734 2.615 1.00 91.25 127 LEU A CA 1
ATOM 1057 C C . LEU A 1 127 ? -1.938 -5.085 1.975 1.00 91.25 127 LEU A C 1
ATOM 1059 O O . LEU A 1 127 ? -0.803 -5.297 1.557 1.00 91.25 127 LEU A O 1
ATOM 1063 N N . VAL A 1 128 ? -2.914 -5.988 1.859 1.00 90.19 128 VAL A N 1
ATOM 1064 C CA . VAL A 1 128 ? -2.735 -7.284 1.186 1.00 90.19 128 VAL A CA 1
ATOM 1065 C C . VAL A 1 128 ? -2.305 -7.089 -0.268 1.00 90.19 128 VAL A C 1
ATOM 1067 O O . VAL A 1 128 ? -1.304 -7.673 -0.691 1.00 90.19 128 VAL A O 1
ATOM 1070 N N . ASP A 1 129 ? -3.016 -6.242 -1.014 1.00 92.31 129 ASP A N 1
ATOM 1071 C CA . ASP A 1 129 ? -2.698 -5.958 -2.415 1.00 92.31 129 ASP A CA 1
ATOM 1072 C C . ASP A 1 129 ? -1.354 -5.218 -2.542 1.00 92.31 129 ASP A C 1
ATOM 1074 O O . ASP A 1 129 ? -0.557 -5.518 -3.431 1.00 92.31 129 ASP A O 1
ATOM 1078 N N . PHE A 1 130 ? -1.046 -4.296 -1.627 1.00 93.81 130 PHE A N 1
ATOM 1079 C CA . PHE A 1 130 ? 0.239 -3.602 -1.564 1.00 93.81 130 PHE A CA 1
ATOM 1080 C C . PHE A 1 130 ? 1.405 -4.579 -1.376 1.00 93.81 130 PHE A C 1
ATOM 1082 O O . PHE A 1 130 ? 2.340 -4.570 -2.174 1.00 93.81 130 PHE A O 1
ATOM 1089 N N . ILE A 1 131 ? 1.337 -5.459 -0.372 1.00 91.94 131 ILE A N 1
ATOM 1090 C CA . ILE A 1 131 ? 2.386 -6.452 -0.108 1.00 91.94 131 ILE A CA 1
ATOM 1091 C C . ILE A 1 131 ? 2.536 -7.405 -1.298 1.00 91.94 131 ILE A C 1
ATOM 1093 O O . ILE A 1 131 ? 3.659 -7.696 -1.706 1.00 91.94 131 ILE A O 1
ATOM 1097 N N . ALA A 1 132 ? 1.433 -7.852 -1.905 1.00 92.06 132 ALA A N 1
ATOM 1098 C CA . ALA A 1 132 ? 1.484 -8.699 -3.095 1.00 92.06 132 ALA A CA 1
ATOM 1099 C C . ALA A 1 132 ? 2.182 -8.006 -4.282 1.00 92.06 132 ALA A C 1
ATOM 1101 O O . ALA A 1 132 ? 3.001 -8.630 -4.959 1.00 92.06 132 ALA A O 1
ATOM 1102 N N . ASN A 1 133 ? 1.900 -6.719 -4.501 1.00 94.12 133 ASN A N 1
ATOM 1103 C CA . ASN A 1 133 ? 2.539 -5.910 -5.539 1.00 94.12 133 ASN A CA 1
ATOM 1104 C C . ASN A 1 133 ? 4.025 -5.654 -5.251 1.00 94.12 133 ASN A C 1
ATOM 1106 O O . ASN A 1 133 ? 4.840 -5.683 -6.170 1.00 94.12 133 ASN A O 1
ATOM 1110 N N . VAL A 1 134 ? 4.398 -5.434 -3.987 1.00 93.88 134 VAL A N 1
ATOM 1111 C CA . VAL A 1 134 ? 5.808 -5.320 -3.591 1.00 93.88 134 VAL A CA 1
ATOM 1112 C C . VAL A 1 134 ? 6.543 -6.624 -3.879 1.00 93.88 134 VAL A C 1
ATOM 1114 O O . VAL A 1 134 ? 7.614 -6.582 -4.469 1.00 93.88 134 VAL A O 1
ATOM 1117 N N . VAL A 1 135 ? 5.964 -7.776 -3.534 1.00 93.62 135 VAL A N 1
ATOM 1118 C CA . VAL A 1 135 ? 6.570 -9.082 -3.839 1.00 93.62 135 VAL A CA 1
ATOM 1119 C C . VAL A 1 135 ? 6.710 -9.297 -5.349 1.00 93.62 135 VAL A C 1
ATOM 1121 O O . VAL A 1 135 ? 7.731 -9.816 -5.785 1.00 93.62 135 VAL A O 1
ATOM 1124 N N . GLU A 1 136 ? 5.729 -8.886 -6.158 1.00 93.88 136 GLU A N 1
ATOM 1125 C CA . GLU A 1 136 ? 5.851 -8.930 -7.624 1.00 93.88 136 GLU A CA 1
ATOM 1126 C C . GLU A 1 136 ? 7.012 -8.063 -8.125 1.00 93.88 136 GLU A C 1
ATOM 1128 O O . GLU A 1 136 ? 7.849 -8.541 -8.885 1.00 93.88 136 GLU A 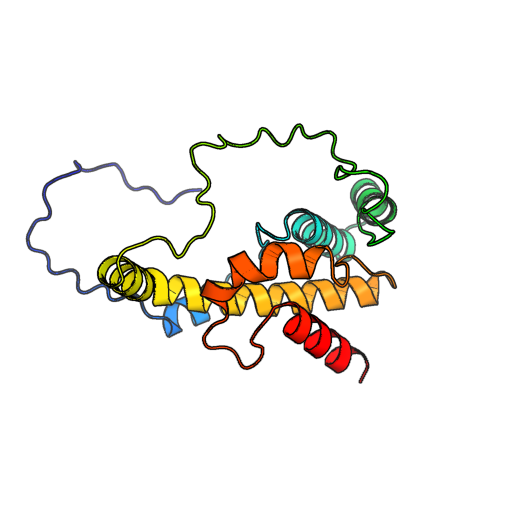O 1
ATOM 1133 N N . MET A 1 137 ? 7.116 -6.825 -7.640 1.00 94.38 137 MET A N 1
ATOM 1134 C CA . MET A 1 137 ? 8.242 -5.944 -7.948 1.00 94.38 137 MET A CA 1
ATOM 1135 C C . MET A 1 137 ? 9.587 -6.557 -7.521 1.00 94.38 137 MET A C 1
ATOM 1137 O O . MET A 1 137 ? 10.557 -6.453 -8.263 1.00 94.38 137 MET A O 1
ATOM 1141 N N . GLU A 1 138 ? 9.671 -7.193 -6.348 1.00 94.12 138 GLU A N 1
ATOM 1142 C CA . GLU A 1 138 ? 10.901 -7.850 -5.872 1.00 94.12 138 GLU A CA 1
ATOM 1143 C C . GLU A 1 138 ? 11.341 -8.999 -6.789 1.00 94.12 138 GLU A C 1
ATOM 1145 O O . GLU A 1 138 ? 12.539 -9.182 -7.011 1.00 94.12 138 GLU A O 1
ATOM 1150 N N . VAL A 1 139 ? 10.381 -9.761 -7.324 1.00 93.56 139 VAL A N 1
ATOM 1151 C CA . VAL A 1 139 ? 10.648 -10.821 -8.307 1.00 93.56 139 VAL A CA 1
ATOM 1152 C C . VAL A 1 139 ? 11.173 -10.216 -9.606 1.00 93.56 139 VAL A C 1
ATOM 1154 O O . VAL A 1 139 ? 12.214 -10.651 -10.089 1.00 93.56 139 VAL A O 1
ATOM 1157 N N . ASP A 1 140 ? 10.505 -9.187 -10.129 1.00 93.06 140 ASP A N 1
ATOM 1158 C CA . ASP A 1 140 ? 10.893 -8.528 -11.382 1.00 93.06 140 ASP A CA 1
ATOM 1159 C C . ASP A 1 140 ? 12.268 -7.843 -11.297 1.00 93.06 140 ASP A C 1
ATOM 1161 O O . ASP A 1 140 ? 13.019 -7.836 -12.269 1.00 93.06 140 ASP A O 1
ATOM 1165 N N . LEU A 1 141 ? 12.603 -7.253 -10.145 1.00 91.94 141 LEU A N 1
ATOM 1166 C CA . LEU A 1 141 ? 13.887 -6.581 -9.910 1.00 91.94 141 LEU A CA 1
ATOM 1167 C C . LEU A 1 141 ? 14.999 -7.533 -9.436 1.00 91.94 141 LEU A C 1
ATOM 1169 O O . LEU A 1 141 ? 16.123 -7.080 -9.211 1.00 91.94 141 LEU A O 1
ATOM 1173 N N . GLU A 1 142 ? 14.683 -8.815 -9.222 1.00 93.12 142 GLU A N 1
ATOM 1174 C CA . GLU A 1 142 ? 15.577 -9.841 -8.666 1.00 93.12 142 GLU A CA 1
ATOM 1175 C C . GLU A 1 142 ? 16.258 -9.424 -7.344 1.00 93.12 142 GLU A C 1
ATOM 1177 O O . GLU A 1 142 ? 17.394 -9.805 -7.044 1.00 93.12 142 GLU A O 1
ATOM 1182 N N . ARG A 1 143 ? 15.570 -8.624 -6.519 1.00 90.62 143 ARG A N 1
ATOM 1183 C CA . ARG A 1 143 ? 16.098 -8.121 -5.241 1.00 90.62 143 ARG A CA 1
ATOM 1184 C C . ARG A 1 143 ? 14.999 -7.773 -4.252 1.00 90.62 143 ARG A C 1
ATOM 1186 O O . ARG A 1 143 ? 13.881 -7.441 -4.629 1.00 90.62 143 ARG A O 1
ATOM 1193 N N . LYS A 1 144 ? 15.342 -7.785 -2.963 1.00 91.00 144 LYS A N 1
ATOM 1194 C CA . LYS A 1 144 ? 14.425 -7.353 -1.902 1.00 91.00 144 LYS A CA 1
ATOM 1195 C C . LYS A 1 144 ? 14.357 -5.833 -1.816 1.00 91.00 144 LYS A C 1
ATOM 1197 O O . LYS A 1 144 ? 15.388 -5.163 -1.852 1.00 91.00 144 LYS A O 1
ATOM 1202 N N . VAL A 1 145 ? 13.150 -5.321 -1.612 1.00 90.81 145 VAL A N 1
ATOM 1203 C CA . VAL A 1 145 ? 12.847 -3.905 -1.362 1.00 90.81 145 VAL A CA 1
ATOM 1204 C C . VAL A 1 145 ? 12.224 -3.731 0.024 1.00 90.81 145 VAL A C 1
ATOM 1206 O O . VAL A 1 145 ? 12.486 -2.732 0.690 1.00 90.81 145 VAL A O 1
ATOM 1209 N N . LEU A 1 146 ? 11.438 -4.710 0.483 1.00 88.62 146 LEU A N 1
ATOM 1210 C CA . LEU A 1 146 ? 10.898 -4.753 1.838 1.00 88.62 146 LEU A CA 1
ATOM 1211 C C . LEU A 1 146 ? 11.759 -5.666 2.718 1.00 88.62 146 LEU A C 1
ATOM 1213 O O . LEU A 1 146 ? 11.933 -6.858 2.424 1.00 88.62 146 LEU A O 1
ATOM 1217 N N . CYS A 1 147 ? 12.288 -5.107 3.806 1.00 82.88 147 CYS A N 1
ATOM 1218 C CA . CYS A 1 147 ? 13.184 -5.827 4.694 1.00 82.88 147 CYS A CA 1
ATOM 1219 C C . CYS A 1 147 ? 12.468 -6.722 5.690 1.00 82.88 147 CYS A C 1
ATOM 1221 O O . CYS A 1 147 ? 11.538 -6.308 6.378 1.00 82.88 147 CYS A O 1
ATOM 1223 N N . ASP A 1 148 ? 12.972 -7.950 5.811 1.00 77.56 148 ASP A N 1
ATOM 1224 C CA . ASP A 1 148 ? 12.530 -8.868 6.852 1.00 77.56 148 ASP A CA 1
ATOM 1225 C C . ASP A 1 148 ? 12.925 -8.311 8.222 1.00 77.56 148 ASP A C 1
ATOM 1227 O O . ASP A 1 148 ? 14.083 -7.956 8.453 1.00 77.56 148 ASP A O 1
ATOM 1231 N N . GLY A 1 149 ? 11.971 -8.250 9.147 1.00 72.06 149 GLY A N 1
ATOM 1232 C CA . GLY A 1 149 ? 12.231 -7.842 10.523 1.00 72.06 149 GLY A CA 1
ATOM 1233 C C . GLY A 1 149 ? 12.202 -6.331 10.712 1.00 72.06 149 GLY A C 1
ATOM 1234 O O . GLY A 1 149 ? 11.331 -5.862 11.421 1.00 72.06 149 GLY A O 1
ATOM 1235 N N . VAL A 1 150 ? 13.096 -5.556 10.092 1.00 68.44 150 VAL A N 1
ATOM 1236 C CA . VAL A 1 150 ? 13.196 -4.106 10.385 1.00 68.44 150 VAL A CA 1
ATOM 1237 C C . VAL A 1 150 ? 11.922 -3.357 9.991 1.00 68.44 150 VAL A C 1
ATOM 1239 O O . VAL A 1 150 ? 11.298 -2.726 10.839 1.00 68.44 150 VAL A O 1
ATOM 1242 N N . ASP A 1 151 ? 11.503 -3.474 8.727 1.00 69.19 151 ASP A N 1
ATOM 1243 C CA . ASP A 1 151 ? 10.309 -2.777 8.242 1.00 69.19 151 ASP A CA 1
ATOM 1244 C C . ASP A 1 151 ? 9.029 -3.408 8.811 1.00 69.19 151 ASP A C 1
ATOM 1246 O O . ASP A 1 151 ? 8.060 -2.711 9.088 1.00 69.19 151 ASP A O 1
ATOM 1250 N N . THR A 1 152 ? 8.997 -4.732 8.995 1.00 71.00 152 THR A N 1
ATOM 1251 C CA . THR A 1 152 ? 7.775 -5.417 9.440 1.00 71.00 152 THR A CA 1
ATOM 1252 C C . THR A 1 152 ? 7.541 -5.305 10.945 1.00 71.00 152 THR A C 1
ATOM 1254 O O . THR A 1 152 ? 6.403 -5.091 11.343 1.00 71.00 152 THR A O 1
ATOM 1257 N N . GLN A 1 153 ? 8.580 -5.379 11.783 1.00 72.69 153 GLN A N 1
ATOM 1258 C CA . GLN A 1 153 ? 8.441 -5.267 13.243 1.00 72.69 153 GLN A CA 1
ATOM 1259 C C . GLN A 1 153 ? 8.133 -3.839 13.683 1.00 72.69 153 GLN A C 1
ATOM 1261 O O . GLN A 1 153 ? 7.384 -3.657 14.637 1.00 72.69 153 GLN A O 1
ATOM 1266 N N . GLN A 1 154 ? 8.677 -2.828 12.991 1.00 71.12 154 GLN A N 1
ATOM 1267 C CA . GLN A 1 154 ? 8.422 -1.428 13.338 1.00 71.12 154 GLN A CA 1
ATOM 1268 C C . GLN A 1 154 ? 6.926 -1.095 13.284 1.00 71.12 154 GLN A C 1
ATOM 1270 O O . GLN A 1 154 ? 6.422 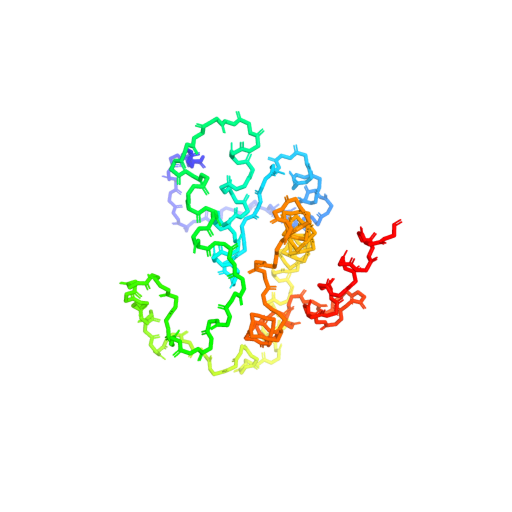-0.400 14.160 1.00 71.12 154 GLN A O 1
ATOM 1275 N N . TYR A 1 155 ? 6.220 -1.608 12.275 1.00 74.88 155 TYR A N 1
ATOM 1276 C CA . TYR A 1 155 ? 4.806 -1.302 12.056 1.00 74.88 155 TYR A CA 1
ATOM 1277 C C . TYR A 1 155 ? 3.864 -2.411 12.528 1.00 74.88 155 TYR A C 1
ATOM 1279 O O . TYR A 1 155 ? 2.651 -2.276 12.407 1.00 74.88 155 TYR A O 1
ATOM 1287 N N . GLU A 1 156 ? 4.384 -3.512 13.075 1.00 76.81 156 GLU A N 1
ATOM 1288 C CA . GLU A 1 156 ? 3.564 -4.623 13.565 1.00 76.81 156 GLU A CA 1
ATOM 1289 C C . GLU A 1 156 ? 2.621 -4.189 14.689 1.00 76.81 156 GLU A C 1
ATOM 1291 O O . GLU A 1 156 ? 1.449 -4.566 14.683 1.00 76.81 156 GLU A O 1
ATOM 1296 N N . GLU A 1 157 ? 3.101 -3.360 15.619 1.00 71.94 157 GLU A N 1
ATOM 1297 C CA . GLU A 1 157 ? 2.261 -2.819 16.688 1.00 71.94 157 GLU A CA 1
ATOM 1298 C C . GLU A 1 157 ? 1.204 -1.855 16.131 1.00 71.94 157 GLU A C 1
ATOM 1300 O O . GLU A 1 157 ? 0.022 -1.992 16.450 1.00 71.94 157 GLU A O 1
ATOM 1305 N N . GLU A 1 158 ? 1.596 -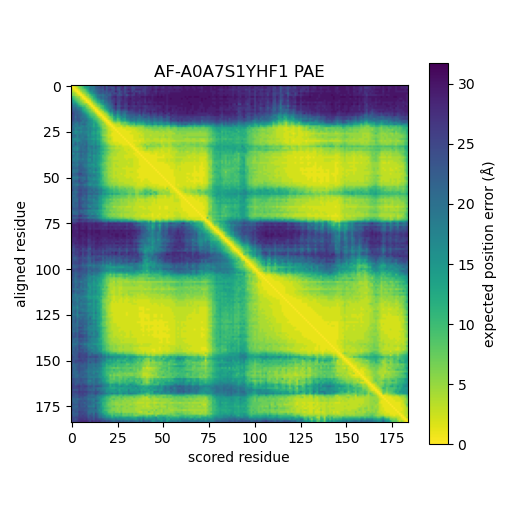0.937 15.245 1.00 71.69 158 GLU A N 1
ATOM 1306 C CA . GLU A 1 158 ? 0.691 0.056 14.649 1.00 71.69 158 GLU A CA 1
ATOM 1307 C C . GLU A 1 158 ? -0.399 -0.600 13.782 1.00 71.69 158 GLU A C 1
ATOM 1309 O O . GLU A 1 158 ? -1.562 -0.193 13.811 1.00 71.69 158 GLU A O 1
ATOM 1314 N N . LEU A 1 159 ? -0.057 -1.672 13.064 1.00 77.19 159 LEU A N 1
ATOM 1315 C CA . LEU A 1 159 ? -0.972 -2.395 12.178 1.00 77.19 159 LEU A CA 1
ATOM 1316 C C . LEU A 1 159 ? -1.702 -3.554 12.862 1.00 77.19 159 LEU A C 1
ATOM 1318 O O . LEU A 1 159 ? -2.632 -4.119 12.285 1.00 77.19 159 LEU A O 1
ATOM 1322 N N . SER A 1 160 ? -1.371 -3.870 14.116 1.00 74.94 160 SER A N 1
ATOM 1323 C CA . SER A 1 160 ? -2.110 -4.863 14.906 1.00 74.94 160 SER A CA 1
ATOM 1324 C C . SER A 1 160 ? -3.600 -4.523 15.008 1.00 74.94 160 SER A C 1
ATOM 1326 O O . SER A 1 160 ? -4.444 -5.412 14.902 1.00 74.94 160 SER A O 1
ATOM 1328 N N . TYR A 1 161 ? -3.927 -3.230 15.113 1.00 70.00 161 TYR A N 1
ATOM 1329 C CA . TYR A 1 161 ? -5.301 -2.732 15.174 1.00 70.00 161 TYR A CA 1
ATOM 1330 C C . TYR A 1 161 ? -6.070 -2.966 13.869 1.00 70.00 161 TYR A C 1
ATOM 1332 O O . TYR A 1 161 ? -7.286 -3.166 13.875 1.00 70.00 161 TYR A O 1
ATOM 1340 N N . THR A 1 162 ? -5.368 -2.965 12.733 1.00 71.75 162 THR A N 1
ATOM 1341 C CA . THR A 1 162 ? -6.000 -3.168 11.432 1.00 71.75 162 THR A CA 1
ATOM 1342 C C . THR A 1 162 ? -6.084 -4.636 11.048 1.00 71.75 162 THR A C 1
ATOM 1344 O O . THR A 1 162 ? -6.995 -4.973 10.311 1.00 71.75 162 THR A O 1
ATOM 1347 N N . LEU A 1 163 ? -5.238 -5.535 11.565 1.00 69.19 163 LEU A N 1
ATOM 1348 C CA . LEU A 1 163 ? -5.165 -6.942 11.121 1.00 69.19 163 LEU A CA 1
ATOM 1349 C C . LEU A 1 163 ? -5.974 -7.958 11.943 1.00 69.19 163 LEU A C 1
ATOM 1351 O O . LEU A 1 163 ? -5.935 -9.150 11.635 1.00 69.19 163 LEU A O 1
ATOM 1355 N N . VAL A 1 164 ? -6.752 -7.493 12.925 1.00 64.19 164 VAL A N 1
ATOM 1356 C CA . VAL A 1 164 ? -7.488 -8.312 13.914 1.00 64.19 164 VAL A CA 1
ATOM 1357 C C . VAL A 1 164 ? -8.371 -9.412 13.297 1.00 64.19 164 VAL A C 1
ATOM 1359 O O . VAL A 1 164 ? -8.500 -10.485 13.880 1.00 64.19 164 VAL A O 1
ATOM 1362 N N . ASP A 1 165 ? -8.925 -9.187 12.102 1.00 62.84 165 ASP A N 1
ATOM 1363 C CA . ASP A 1 165 ? -9.884 -10.096 11.449 1.00 62.84 165 ASP A CA 1
ATOM 1364 C C . ASP A 1 165 ? -9.277 -10.921 10.290 1.00 62.84 165 ASP A C 1
ATOM 1366 O O . ASP A 1 165 ? -10.003 -11.551 9.517 1.00 62.84 165 ASP A O 1
ATOM 1370 N N . THR A 1 166 ? -7.948 -10.922 10.126 1.00 59.41 166 THR A N 1
ATOM 1371 C CA . THR A 1 166 ? -7.280 -11.602 9.000 1.00 59.41 166 THR A CA 1
ATOM 1372 C C . THR A 1 166 ? -6.646 -12.945 9.402 1.00 59.41 166 THR A C 1
ATOM 1374 O O . THR A 1 166 ? -6.246 -13.121 10.552 1.00 59.41 166 THR A O 1
ATOM 1377 N N . PRO A 1 167 ? -6.498 -13.919 8.473 1.00 59.03 167 PRO A N 1
ATOM 1378 C CA . PRO A 1 167 ? -5.849 -15.207 8.766 1.00 59.03 167 PRO A CA 1
ATOM 1379 C C . PRO A 1 167 ? -4.376 -15.083 9.182 1.00 59.03 167 PRO A C 1
ATOM 1381 O O . PRO A 1 167 ? -3.807 -16.023 9.732 1.00 59.03 167 PRO A O 1
ATOM 1384 N N . THR A 1 168 ? -3.750 -13.947 8.874 1.00 63.38 168 THR A N 1
ATOM 1385 C CA . THR A 1 168 ? -2.375 -13.605 9.232 1.00 63.38 168 THR A CA 1
ATOM 1386 C C . THR A 1 168 ? -2.416 -12.563 10.338 1.00 63.38 168 THR A C 1
ATOM 1388 O O . THR A 1 168 ? -2.700 -11.400 10.078 1.00 63.38 168 THR A O 1
ATOM 1391 N N . SER A 1 169 ? -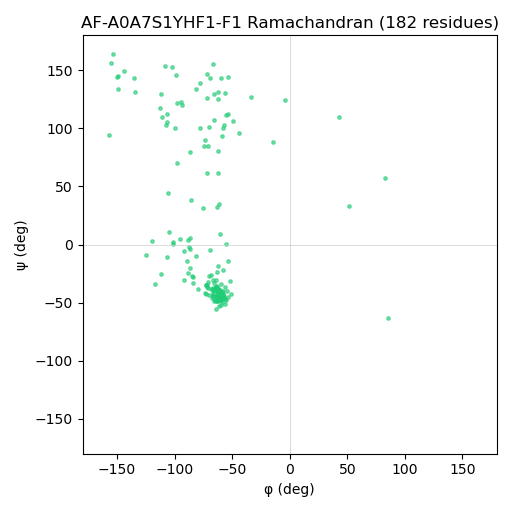2.118 -12.960 11.572 1.00 67.12 169 SER A N 1
ATOM 1392 C CA . SER A 1 169 ? -2.204 -12.069 12.737 1.00 67.12 169 SER A CA 1
ATOM 1393 C C . SER A 1 169 ? -1.150 -10.953 12.761 1.00 67.12 169 SER A C 1
ATOM 1395 O O . SER A 1 169 ? -1.187 -10.109 13.651 1.00 67.12 169 SER A O 1
ATOM 1397 N N . ASN A 1 170 ? -0.206 -10.941 11.814 1.00 78.69 170 ASN A N 1
ATOM 1398 C CA . ASN A 1 170 ? 0.817 -9.909 11.671 1.00 78.69 170 ASN A CA 1
ATOM 1399 C C . ASN A 1 170 ? 1.311 -9.791 10.214 1.00 78.69 170 ASN A C 1
ATOM 1401 O O . ASN A 1 170 ? 1.111 -10.680 9.378 1.00 78.69 170 ASN A O 1
ATOM 1405 N N . ILE A 1 171 ? 1.985 -8.677 9.920 1.00 81.25 171 ILE A N 1
ATOM 1406 C CA . ILE A 1 171 ? 2.513 -8.340 8.588 1.00 81.25 171 ILE A CA 1
ATOM 1407 C C . ILE A 1 171 ? 3.625 -9.300 8.168 1.00 81.25 171 ILE A C 1
ATOM 1409 O O . ILE A 1 171 ? 3.715 -9.660 6.993 1.00 81.25 171 ILE A O 1
ATOM 1413 N N . THR A 1 172 ? 4.478 -9.720 9.106 1.00 82.75 172 THR A N 1
ATOM 1414 C CA . THR A 1 172 ? 5.577 -10.646 8.814 1.00 82.75 172 THR A CA 1
ATOM 1415 C C . THR A 1 172 ? 5.050 -11.953 8.215 1.00 82.75 172 THR A C 1
ATOM 1417 O O . THR A 1 172 ? 5.588 -12.447 7.221 1.00 82.75 172 THR A O 1
ATOM 1420 N N . ASP A 1 173 ? 3.964 -12.496 8.759 1.00 83.25 173 ASP A N 1
ATOM 1421 C CA . ASP A 1 173 ? 3.338 -13.720 8.269 1.00 83.25 173 ASP A CA 1
ATOM 1422 C C . ASP A 1 173 ? 2.617 -13.503 6.935 1.00 83.25 173 ASP A C 1
ATOM 1424 O O . ASP A 1 173 ? 2.705 -14.360 6.050 1.00 83.25 173 ASP A O 1
ATOM 1428 N N . LEU A 1 174 ? 1.989 -12.339 6.734 1.00 83.62 174 LEU A N 1
ATOM 1429 C CA . LEU A 1 174 ? 1.433 -11.948 5.436 1.00 83.62 174 LEU A CA 1
ATOM 1430 C C . LEU A 1 174 ? 2.518 -11.898 4.350 1.00 83.62 174 LEU A C 1
ATOM 1432 O O . LEU A 1 174 ? 2.351 -12.483 3.278 1.00 83.62 174 LEU A O 1
ATOM 1436 N N . LEU A 1 175 ? 3.655 -11.262 4.634 1.00 83.38 175 LEU A N 1
ATOM 1437 C CA . LEU A 1 175 ? 4.783 -11.168 3.709 1.00 83.38 175 LEU A CA 1
ATOM 1438 C C . LEU A 1 175 ? 5.352 -12.550 3.366 1.00 83.38 175 LEU A C 1
ATOM 1440 O O . LEU A 1 175 ? 5.569 -12.862 2.192 1.00 83.38 175 LEU A O 1
ATOM 1444 N N . ARG A 1 176 ? 5.549 -13.406 4.378 1.00 85.38 176 ARG A N 1
ATOM 1445 C CA . ARG A 1 176 ? 5.992 -14.797 4.182 1.00 85.38 176 ARG A CA 1
ATOM 1446 C C . ARG A 1 176 ? 5.025 -15.575 3.297 1.00 85.38 176 ARG A C 1
ATOM 1448 O O . ARG A 1 176 ? 5.472 -16.256 2.375 1.00 85.38 176 ARG A O 1
ATOM 1455 N N . LEU A 1 177 ? 3.721 -15.454 3.548 1.00 85.12 177 LEU A N 1
ATOM 1456 C CA . LEU A 1 177 ? 2.683 -16.121 2.764 1.00 85.12 177 LEU A CA 1
ATOM 1457 C C . LEU A 1 177 ? 2.721 -15.680 1.294 1.00 85.12 177 LEU A C 1
ATOM 1459 O O . LEU A 1 177 ? 2.668 -16.528 0.402 1.00 85.12 177 LEU A O 1
ATOM 1463 N N . MET A 1 178 ? 2.832 -14.375 1.034 1.00 86.81 178 MET A N 1
ATOM 1464 C CA . MET A 1 178 ? 2.849 -13.839 -0.332 1.00 86.81 178 MET A CA 1
ATOM 1465 C C . MET A 1 178 ? 4.100 -14.256 -1.103 1.00 86.81 178 MET A C 1
ATOM 1467 O O . MET A 1 178 ? 3.991 -14.682 -2.253 1.00 86.81 178 MET A O 1
ATOM 1471 N N . ARG A 1 179 ? 5.274 -14.225 -0.463 1.00 84.94 179 ARG A N 1
ATOM 1472 C CA . ARG A 1 179 ? 6.517 -14.717 -1.074 1.00 84.94 179 ARG A CA 1
ATOM 1473 C C . ARG A 1 179 ? 6.455 -16.217 -1.358 1.00 84.94 179 ARG A C 1
ATOM 1475 O O . ARG A 1 179 ? 6.798 -16.636 -2.458 1.00 84.94 179 ARG A O 1
ATOM 1482 N N . ALA A 1 180 ? 5.948 -17.021 -0.421 1.00 84.88 180 ALA A N 1
ATOM 1483 C CA . ALA A 1 180 ? 5.808 -18.465 -0.617 1.00 84.88 180 ALA A CA 1
ATOM 1484 C C . ALA A 1 180 ? 4.887 -18.815 -1.797 1.00 84.88 180 ALA A C 1
ATOM 1486 O O . ALA A 1 180 ? 5.189 -19.728 -2.557 1.00 84.88 180 ALA A O 1
ATOM 1487 N N . ARG A 1 181 ? 3.788 -18.072 -1.985 1.00 83.50 181 ARG A N 1
ATOM 1488 C CA . ARG A 1 181 ? 2.849 -18.286 -3.100 1.00 83.50 181 ARG A CA 1
ATOM 1489 C C . ARG A 1 181 ? 3.420 -17.941 -4.473 1.00 83.50 181 ARG A C 1
ATOM 1491 O O . ARG A 1 181 ? 2.925 -18.476 -5.453 1.00 83.50 181 ARG A O 1
ATOM 1498 N N . ARG A 1 182 ? 4.404 -17.042 -4.554 1.00 76.44 182 ARG A N 1
ATOM 1499 C CA . ARG A 1 182 ? 5.036 -16.624 -5.818 1.00 76.44 182 ARG A CA 1
ATOM 1500 C C . ARG A 1 182 ? 6.240 -17.481 -6.217 1.00 76.44 182 ARG A C 1
ATOM 1502 O O . ARG A 1 182 ? 6.674 -17.395 -7.356 1.00 76.44 182 ARG A O 1
ATOM 1509 N N . LEU A 1 183 ? 6.769 -18.289 -5.296 1.00 59.81 183 LEU A N 1
ATOM 1510 C CA . LEU A 1 183 ? 7.848 -19.251 -5.557 1.00 59.81 183 LEU A CA 1
ATOM 1511 C C . LEU A 1 183 ? 7.338 -20.629 -6.033 1.00 59.81 183 LEU A C 1
ATOM 1513 O O . LEU A 1 183 ? 8.156 -21.513 -6.287 1.00 59.81 183 LEU A O 1
ATOM 1517 N N . LEU A 1 184 ? 6.015 -20.817 -6.119 1.00 48.59 184 LEU A N 1
ATOM 1518 C CA . LEU A 1 184 ? 5.332 -22.006 -6.651 1.00 48.5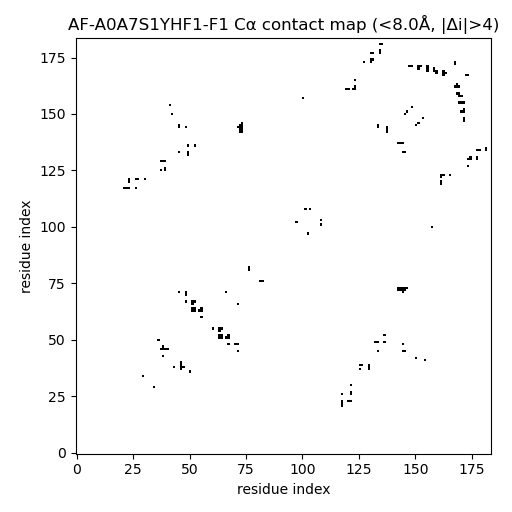9 184 LEU A CA 1
ATOM 1519 C C . LEU A 1 184 ? 4.809 -21.733 -8.063 1.00 48.59 184 LEU A C 1
ATOM 1521 O O . LEU A 1 184 ? 4.854 -22.681 -8.878 1.00 48.59 184 LEU A O 1
#

Radius of gyration: 19.8 Å; Cα contacts (8 Å, |Δi|>4): 107; chains: 1; bounding box: 58×49×49 Å

Foldseek 3Di:
DPPDDDDDDDDDDDPPPPPPDPDLVVVVVCCVPPPPADDDPLPNQLSLLLVLLVVVVPDPPPVSVVCNVPQQAVPPPPPPVDRPPPPPPVVPDPVPDDPAPPPDDPVVVVVCCSVCVSVLSVVVVNLLVSLLSQLVSCVVVVHHRDDQPPSFVVCQRVCCSSCVPDPDSGPNVSNVVSNVVVVD

Organism: NCBI:txid210454